Protein AF-A0A7S0L294-F1 (afdb_monomer_lite)

Structure (mmCIF, N/CA/C/O backbone):
data_AF-A0A7S0L294-F1
#
_entry.id   AF-A0A7S0L294-F1
#
loop_
_atom_site.group_PDB
_atom_site.id
_atom_site.type_symbol
_atom_site.label_atom_id
_atom_site.label_alt_id
_atom_site.label_comp_id
_atom_site.label_asym_id
_atom_site.label_entity_id
_atom_site.label_seq_id
_atom_site.pdbx_PDB_ins_code
_atom_site.Cartn_x
_atom_site.Cartn_y
_atom_site.Cartn_z
_atom_site.occupancy
_atom_site.B_iso_or_equiv
_atom_site.auth_seq_id
_atom_site.auth_comp_id
_atom_site.auth_asym_id
_atom_site.auth_atom_id
_atom_site.pdbx_PDB_model_num
ATOM 1 N N . LEU A 1 1 ? -17.843 10.979 27.008 1.00 34.88 1 LEU A N 1
ATOM 2 C CA . LEU A 1 1 ? -19.004 11.077 26.089 1.00 34.88 1 LEU A CA 1
ATOM 3 C C . LEU A 1 1 ? -18.790 10.089 24.947 1.00 34.88 1 LEU A C 1
ATOM 5 O O . LEU A 1 1 ? -17.917 10.308 24.121 1.00 34.88 1 LEU A O 1
ATOM 9 N N . ALA A 1 2 ? -19.488 8.952 24.966 1.00 29.66 2 ALA A N 1
ATOM 10 C CA . ALA A 1 2 ? -19.303 7.881 23.988 1.00 29.66 2 ALA A CA 1
ATOM 11 C C . ALA A 1 2 ? -19.926 8.269 22.637 1.00 29.66 2 ALA A C 1
ATOM 13 O O . ALA A 1 2 ? -21.148 8.323 22.499 1.00 29.66 2 ALA A O 1
ATOM 14 N N . VAL A 1 3 ? -19.085 8.549 21.641 1.00 30.16 3 VAL A N 1
ATOM 15 C CA . VAL A 1 3 ? -19.525 8.800 20.265 1.00 30.16 3 VAL A CA 1
ATOM 16 C C . VAL A 1 3 ? -19.852 7.453 19.615 1.00 30.16 3 VAL A C 1
ATOM 18 O O . VAL A 1 3 ? -18.982 6.605 19.420 1.00 30.16 3 VAL A O 1
ATOM 21 N N . LYS A 1 4 ? -21.135 7.232 19.307 1.00 28.83 4 LYS A N 1
ATOM 22 C CA . LYS A 1 4 ? -21.622 6.064 18.559 1.00 28.83 4 LYS A CA 1
ATOM 23 C C . LYS A 1 4 ? -20.959 6.032 17.177 1.00 28.83 4 LYS A C 1
ATOM 25 O O . LYS A 1 4 ? -21.282 6.853 16.324 1.00 28.83 4 LYS A O 1
ATOM 30 N N . ARG A 1 5 ? -20.085 5.049 16.939 1.00 33.09 5 ARG A N 1
ATOM 31 C CA . ARG A 1 5 ? -19.585 4.717 15.595 1.00 33.09 5 ARG A CA 1
ATOM 32 C C . ARG A 1 5 ? -20.779 4.330 14.696 1.00 33.09 5 ARG A C 1
ATOM 34 O O . ARG A 1 5 ? -21.556 3.453 15.093 1.00 33.09 5 ARG A O 1
ATOM 41 N N . PRO A 1 6 ? -20.973 4.940 13.513 1.00 38.50 6 PRO A N 1
ATOM 42 C CA . PRO A 1 6 ? -22.013 4.507 12.586 1.00 38.50 6 PRO A CA 1
ATOM 43 C C . PRO A 1 6 ? -21.660 3.120 12.030 1.00 38.50 6 PRO A C 1
ATOM 45 O O . PRO A 1 6 ? -20.554 2.889 11.553 1.00 38.50 6 PRO A O 1
ATOM 48 N N . ARG A 1 7 ? -22.598 2.166 12.100 1.00 38.91 7 ARG A N 1
ATOM 49 C CA . ARG A 1 7 ? -22.438 0.839 11.481 1.00 38.91 7 ARG A CA 1
ATOM 50 C C . ARG A 1 7 ? -22.548 0.991 9.957 1.00 38.91 7 ARG A C 1
ATOM 52 O O . ARG A 1 7 ? -23.624 1.387 9.503 1.00 38.91 7 ARG A O 1
ATOM 59 N N . PRO A 1 8 ? -21.534 0.647 9.141 1.00 46.81 8 PRO A N 1
ATOM 60 C CA . PRO A 1 8 ? -21.718 0.655 7.700 1.00 46.81 8 PRO A CA 1
ATOM 61 C C . PRO A 1 8 ? -22.591 -0.540 7.300 1.00 46.81 8 PRO A C 1
ATOM 63 O O . PRO A 1 8 ? -22.423 -1.672 7.763 1.00 46.81 8 PRO A O 1
ATOM 66 N N . ALA A 1 9 ? -23.579 -0.273 6.451 1.00 46.50 9 ALA A N 1
ATOM 67 C CA . ALA A 1 9 ? -24.540 -1.256 5.983 1.00 46.50 9 ALA A CA 1
ATOM 68 C C . ALA A 1 9 ? -23.841 -2.326 5.126 1.00 46.50 9 ALA A C 1
ATOM 70 O O . ALA A 1 9 ? -23.653 -2.147 3.924 1.00 46.50 9 ALA A O 1
ATOM 71 N N . ARG A 1 10 ? -23.530 -3.480 5.735 1.00 47.84 10 ARG A N 1
ATOM 72 C CA . ARG A 1 10 ? -22.925 -4.694 5.135 1.00 47.84 10 ARG A CA 1
ATOM 73 C C . ARG A 1 10 ? -23.503 -5.100 3.765 1.00 47.84 10 ARG A C 1
ATOM 75 O O . ARG A 1 10 ? -22.827 -5.756 2.981 1.00 47.84 10 ARG A O 1
ATOM 82 N N . ARG A 1 11 ? -24.749 -4.708 3.462 1.00 42.56 11 ARG A N 1
ATOM 83 C CA . ARG A 1 11 ? -25.441 -4.954 2.182 1.00 42.56 11 ARG A CA 1
ATOM 84 C C . ARG A 1 11 ? -25.086 -3.975 1.053 1.00 42.56 11 ARG A C 1
ATOM 86 O O . ARG A 1 11 ? -25.175 -4.385 -0.098 1.00 42.56 11 ARG A O 1
ATOM 93 N N . ARG A 1 12 ? -24.719 -2.719 1.342 1.00 47.12 12 ARG A N 1
ATOM 94 C CA . ARG A 1 12 ? -24.339 -1.728 0.312 1.00 47.12 12 ARG A CA 1
ATOM 95 C C . ARG A 1 12 ? -22.947 -2.017 -0.244 1.00 47.12 12 ARG A C 1
ATOM 97 O O . ARG A 1 12 ? -22.823 -2.132 -1.452 1.00 47.12 12 ARG A O 1
ATOM 104 N N . MET A 1 13 ? -21.974 -2.287 0.630 1.00 48.56 13 MET A N 1
ATOM 105 C CA . MET A 1 13 ? -20.598 -2.627 0.236 1.00 48.56 13 MET A CA 1
ATOM 106 C C . MET A 1 13 ? -20.543 -3.875 -0.659 1.00 48.56 13 MET A C 1
ATOM 108 O O . MET A 1 13 ? -19.989 -3.840 -1.749 1.00 48.56 13 MET A O 1
ATOM 112 N N . LYS A 1 14 ? -21.220 -4.965 -0.254 1.00 44.09 14 LYS A N 1
ATOM 113 C CA . LYS A 1 14 ? -21.282 -6.203 -1.054 1.00 44.09 14 LYS A CA 1
ATOM 114 C C . LYS A 1 14 ? -21.950 -6.005 -2.419 1.00 44.09 14 LYS A C 1
ATOM 116 O O . LYS A 1 14 ? -21.580 -6.677 -3.372 1.00 44.09 14 LYS A O 1
ATOM 121 N N . ARG A 1 15 ? -22.942 -5.111 -2.519 1.00 45.03 15 ARG A N 1
ATOM 122 C CA . ARG A 1 15 ? -23.629 -4.804 -3.785 1.00 45.03 15 ARG A CA 1
ATOM 123 C C . ARG A 1 15 ? -22.798 -3.899 -4.689 1.00 45.03 15 ARG A C 1
ATOM 125 O O . ARG A 1 15 ? -22.789 -4.144 -5.886 1.00 45.03 15 ARG A O 1
ATOM 132 N N . ALA A 1 16 ? -22.103 -2.911 -4.131 1.00 47.50 16 ALA A N 1
ATOM 133 C CA . ALA A 1 16 ? -21.215 -2.027 -4.879 1.00 47.50 16 ALA A CA 1
ATOM 134 C C . ALA A 1 16 ? -20.010 -2.783 -5.459 1.00 47.50 16 ALA A C 1
ATOM 136 O O . ALA A 1 16 ? -19.745 -2.673 -6.651 1.00 47.50 16 ALA A O 1
ATOM 137 N N . MET A 1 17 ? -19.377 -3.656 -4.663 1.00 46.62 17 MET A N 1
ATOM 138 C CA . MET A 1 17 ? -18.295 -4.530 -5.138 1.00 46.62 17 MET A CA 1
ATOM 139 C C . MET A 1 17 ? -18.740 -5.456 -6.269 1.00 46.62 17 MET A C 1
ATOM 141 O O . MET A 1 17 ? -18.054 -5.571 -7.279 1.00 46.62 17 MET A O 1
ATOM 145 N N . LEU A 1 18 ? -19.918 -6.073 -6.136 1.00 41.78 18 LEU A N 1
ATOM 146 C CA . LEU A 1 18 ? -20.471 -6.921 -7.191 1.00 41.78 18 LEU A CA 1
ATOM 147 C C . LEU A 1 18 ? -20.790 -6.107 -8.462 1.00 41.78 18 LEU A C 1
ATOM 149 O O . LEU A 1 18 ? -20.563 -6.590 -9.567 1.00 41.78 18 LEU A O 1
ATOM 153 N N . CYS A 1 19 ? -21.272 -4.866 -8.316 1.00 39.34 19 CYS A N 1
ATOM 154 C CA . CYS A 1 19 ? -21.553 -3.960 -9.436 1.00 39.34 19 CYS A CA 1
ATOM 155 C C . CYS A 1 19 ? -20.278 -3.507 -10.163 1.00 39.34 19 CYS A C 1
ATOM 157 O O . CYS A 1 19 ? -20.266 -3.496 -11.389 1.00 39.34 19 CYS A O 1
ATOM 159 N N . ALA A 1 20 ? -19.209 -3.167 -9.436 1.00 44.84 20 ALA A N 1
ATOM 160 C CA . ALA A 1 20 ? -17.931 -2.759 -10.024 1.00 44.84 20 ALA A CA 1
ATOM 161 C C . ALA A 1 20 ? -17.291 -3.899 -10.837 1.00 44.84 20 ALA A C 1
ATOM 163 O O . ALA A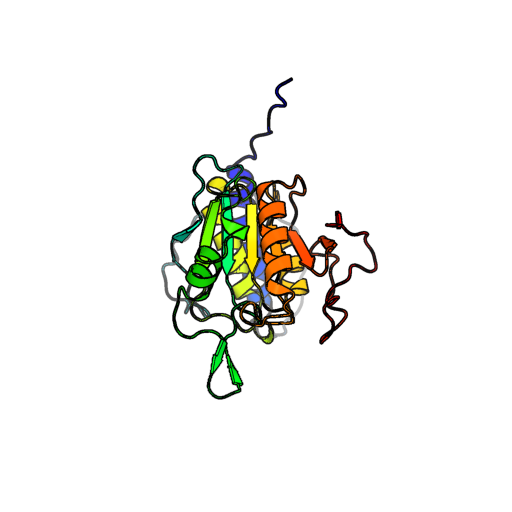 1 20 ? -16.842 -3.682 -11.963 1.00 44.84 20 ALA A O 1
ATOM 164 N N . VAL A 1 21 ? -17.342 -5.131 -10.314 1.00 47.50 21 VAL A N 1
ATOM 165 C CA . VAL A 1 21 ? -16.885 -6.337 -11.027 1.00 47.50 21 VAL A CA 1
ATOM 166 C C . VAL A 1 21 ? -17.708 -6.581 -12.301 1.00 47.50 21 VAL A C 1
ATOM 168 O O . VAL A 1 21 ? -17.138 -6.899 -13.346 1.00 47.50 21 VAL A O 1
ATOM 171 N N . LEU A 1 22 ? -19.032 -6.387 -12.246 1.00 40.12 22 LEU A N 1
ATOM 172 C CA . LEU A 1 22 ? -19.939 -6.556 -13.390 1.00 40.12 22 LEU A CA 1
ATOM 173 C C . LEU A 1 22 ? -19.779 -5.467 -14.464 1.00 40.12 22 LEU A C 1
ATOM 175 O O . LEU A 1 22 ? -19.832 -5.780 -15.652 1.00 40.12 22 LEU A O 1
ATOM 179 N N . LEU A 1 23 ? -19.572 -4.205 -14.077 1.00 42.47 23 LEU A N 1
ATOM 180 C CA . LEU A 1 23 ? -19.401 -3.090 -15.017 1.00 42.47 23 LEU A CA 1
ATOM 181 C C . LEU A 1 23 ? -18.080 -3.199 -15.794 1.00 42.47 23 LEU A C 1
ATOM 183 O O . LEU A 1 23 ? -18.085 -3.041 -17.012 1.00 42.47 23 LEU A O 1
ATOM 187 N N . MET A 1 24 ? -16.987 -3.583 -15.127 1.00 46.44 24 MET A N 1
ATOM 188 C CA . MET A 1 24 ? -15.677 -3.778 -15.769 1.00 46.44 24 MET A CA 1
ATOM 189 C C . MET A 1 24 ? -15.657 -5.009 -16.690 1.00 46.44 24 MET A C 1
ATOM 191 O O . MET A 1 24 ? -15.074 -4.961 -17.773 1.00 46.44 24 MET A O 1
ATOM 195 N N . HIS A 1 25 ? -16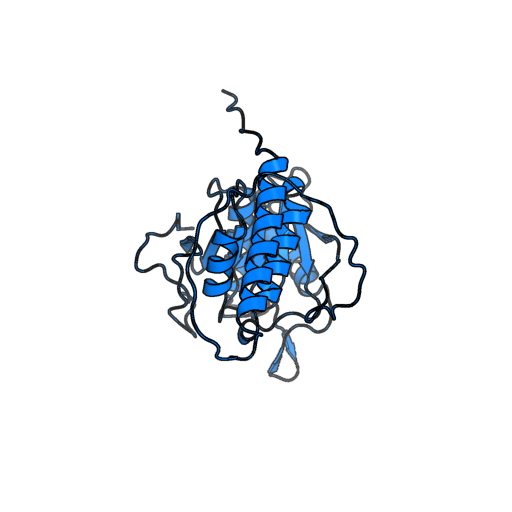.376 -6.083 -16.335 1.00 41.22 25 HIS A N 1
ATOM 196 C CA . HIS A 1 25 ? -16.604 -7.208 -17.253 1.00 41.22 25 HIS A CA 1
ATOM 197 C C . HIS A 1 25 ? -17.397 -6.789 -18.499 1.00 41.22 25 HIS A C 1
ATOM 199 O O . HIS A 1 25 ? -17.135 -7.282 -19.593 1.00 41.22 25 HIS A O 1
ATOM 205 N N . CYS A 1 26 ? -18.350 -5.864 -18.355 1.00 34.88 26 CYS A N 1
ATOM 206 C CA . CYS A 1 26 ? -19.134 -5.344 -19.475 1.00 34.88 26 CYS A CA 1
ATOM 207 C C . CYS A 1 26 ? -18.291 -4.492 -20.440 1.00 34.88 26 CYS A C 1
ATOM 209 O O . CYS A 1 26 ? -18.543 -4.500 -21.643 1.00 34.88 26 CYS A O 1
ATOM 211 N N . GLU A 1 27 ? -17.285 -3.777 -19.935 1.00 38.88 27 GLU A N 1
ATOM 212 C CA . GLU A 1 27 ? -16.420 -2.904 -20.736 1.00 38.88 27 GLU A CA 1
ATOM 213 C C . GLU A 1 27 ? -15.286 -3.684 -21.429 1.00 38.88 27 GLU A C 1
ATOM 215 O O . GLU A 1 27 ? -15.024 -3.457 -22.608 1.00 38.88 27 GLU A O 1
ATOM 220 N N . ALA A 1 28 ? -14.731 -4.715 -20.777 1.00 40.50 28 ALA A N 1
ATOM 221 C CA . ALA A 1 28 ? -13.797 -5.668 -21.396 1.00 40.50 28 ALA A CA 1
ATOM 222 C C . ALA A 1 28 ? -14.442 -6.527 -22.511 1.00 40.50 28 ALA A C 1
ATOM 224 O O . ALA A 1 28 ? -13.776 -6.962 -23.453 1.00 40.50 28 ALA A O 1
ATOM 225 N N . LEU A 1 29 ? -15.759 -6.750 -22.446 1.00 40.75 29 LEU A N 1
ATOM 226 C CA . LEU A 1 29 ? -16.522 -7.399 -23.521 1.00 40.75 29 LEU A CA 1
ATOM 227 C C . LEU A 1 29 ? -16.842 -6.450 -24.691 1.00 40.75 29 LEU A C 1
ATOM 229 O O . LEU A 1 29 ? -17.134 -6.917 -25.789 1.00 40.75 29 LEU A O 1
ATOM 233 N N . ARG A 1 30 ? -16.771 -5.122 -24.500 1.00 37.50 30 ARG A N 1
ATOM 234 C CA . ARG A 1 30 ? -16.958 -4.145 -25.592 1.00 37.50 30 ARG A CA 1
ATOM 235 C C . ARG A 1 30 ? -15.713 -3.971 -26.457 1.00 37.50 30 ARG A C 1
ATOM 237 O O . ARG A 1 30 ? -15.852 -3.624 -27.624 1.00 37.50 30 ARG A O 1
ATOM 244 N N . THR A 1 31 ? -14.524 -4.225 -25.918 1.00 37.72 31 THR A N 1
ATOM 245 C CA . THR A 1 31 ? -13.250 -4.111 -26.647 1.00 37.72 31 THR A CA 1
ATOM 246 C C . THR A 1 31 ? -12.866 -5.376 -27.425 1.00 37.72 31 THR A C 1
ATOM 248 O O . THR A 1 31 ? -11.879 -5.359 -28.152 1.00 37.72 31 THR A O 1
ATOM 251 N N . SER A 1 32 ? -13.648 -6.458 -27.317 1.00 34.09 32 SER A N 1
ATOM 252 C CA . SER A 1 32 ? -13.370 -7.769 -27.931 1.00 34.09 32 SER A CA 1
ATOM 253 C C . SER A 1 32 ? -14.342 -8.178 -29.051 1.00 34.09 32 SER A C 1
ATOM 255 O O . SER A 1 32 ? -14.288 -9.311 -29.527 1.00 34.09 32 SER A O 1
ATOM 257 N N . LEU A 1 33 ? -15.202 -7.272 -29.531 1.00 31.06 33 LEU A N 1
ATOM 258 C CA . LEU A 1 33 ? -16.080 -7.538 -30.678 1.00 31.06 33 LEU A CA 1
ATOM 259 C C . LEU A 1 33 ? -15.483 -6.956 -31.973 1.00 31.06 33 LEU A C 1
ATOM 261 O O . LEU A 1 33 ? -15.214 -5.755 -32.024 1.00 31.06 33 LEU A O 1
ATOM 265 N N . PRO A 1 34 ? -15.294 -7.757 -33.040 1.00 29.83 34 PRO A N 1
ATOM 266 C CA . PRO A 1 34 ? -14.846 -7.238 -34.325 1.00 29.83 34 PRO A CA 1
ATOM 267 C C . PRO A 1 34 ? -15.913 -6.324 -34.941 1.00 29.83 34 PRO A C 1
ATOM 269 O O . PRO A 1 34 ? -17.111 -6.615 -34.911 1.00 29.83 34 PRO A O 1
ATOM 272 N N . HIS A 1 35 ? -15.461 -5.210 -35.520 1.00 32.47 35 HIS A N 1
ATOM 273 C CA . HIS A 1 35 ? -16.294 -4.277 -36.270 1.00 32.47 35 HIS A CA 1
ATOM 274 C C . HIS A 1 35 ? -16.982 -4.982 -37.449 1.00 32.47 35 HIS A C 1
ATOM 276 O O . HIS A 1 35 ? -16.367 -5.214 -38.487 1.00 32.47 35 HIS A O 1
ATOM 282 N N . HIS A 1 36 ? -18.281 -5.249 -37.322 1.00 29.47 36 HIS A N 1
ATOM 283 C CA . HIS A 1 36 ? -19.154 -5.497 -38.465 1.00 29.47 36 HIS A CA 1
ATOM 284 C C . HIS A 1 36 ? -20.043 -4.276 -38.721 1.00 29.47 36 HIS A C 1
ATOM 286 O O . HIS A 1 36 ? -20.838 -3.861 -37.879 1.00 29.47 36 HIS A O 1
ATOM 292 N N . HIS A 1 37 ? -19.891 -3.704 -39.915 1.00 30.52 37 HIS A N 1
ATOM 293 C CA . HIS A 1 37 ? -20.827 -2.766 -40.524 1.00 30.52 37 HIS A CA 1
ATOM 294 C C . HIS A 1 37 ? -22.213 -3.406 -40.690 1.00 30.52 37 HIS A C 1
ATOM 296 O O . HIS A 1 37 ? -22.312 -4.453 -41.323 1.00 30.52 37 HIS A O 1
ATOM 302 N N . CYS A 1 38 ? -23.284 -2.726 -40.265 1.00 26.94 38 CYS A N 1
ATOM 303 C CA . CYS A 1 38 ? -24.543 -2.683 -41.019 1.00 26.94 38 CYS A CA 1
ATOM 304 C C . CYS A 1 38 ? -25.459 -1.552 -40.522 1.00 26.94 38 CYS A C 1
ATOM 306 O O . CYS A 1 38 ? -25.329 -1.087 -39.393 1.00 26.94 38 CYS A O 1
ATOM 308 N N . GLY A 1 39 ? -26.333 -1.079 -41.409 1.00 25.83 39 GLY A N 1
ATOM 309 C CA . GLY A 1 39 ? -27.040 0.196 -41.334 1.00 25.83 39 GLY A CA 1
ATOM 310 C C . GLY A 1 39 ? -28.302 0.237 -40.464 1.00 25.83 39 GLY A C 1
ATOM 311 O O . GLY A 1 39 ? -28.887 -0.778 -40.112 1.00 25.83 39 GLY A O 1
ATOM 312 N N . SER A 1 40 ? -28.702 1.481 -40.177 1.00 30.86 40 SER A N 1
ATOM 313 C CA . SER A 1 40 ? -30.055 2.011 -39.919 1.00 30.86 40 SER A CA 1
ATOM 314 C C . SER A 1 40 ? -31.119 1.111 -39.264 1.00 30.86 40 SER A C 1
ATOM 316 O O . SER A 1 40 ? -31.636 0.200 -39.900 1.00 30.86 40 SER A O 1
ATOM 318 N N . THR A 1 41 ? -31.644 1.517 -38.100 1.00 29.25 41 THR A N 1
ATOM 319 C CA . THR A 1 41 ? -33.025 2.044 -37.950 1.00 29.25 41 THR A CA 1
ATOM 320 C C . THR A 1 41 ? -33.353 2.428 -36.499 1.00 29.25 41 THR A C 1
ATOM 322 O O . THR A 1 41 ? -32.824 1.894 -35.532 1.00 29.25 41 THR A O 1
ATOM 325 N N . SER A 1 42 ? -34.224 3.431 -36.394 1.00 28.50 42 SER A N 1
ATOM 326 C CA . SER A 1 42 ? -34.836 4.027 -35.203 1.00 28.50 42 SER A CA 1
ATOM 327 C C . SER A 1 42 ? -35.671 3.037 -34.377 1.00 28.50 42 SER A C 1
ATOM 329 O O . SER A 1 42 ? -36.409 2.252 -34.963 1.00 28.50 42 SER A O 1
ATOM 331 N N . ALA A 1 43 ? -35.651 3.157 -33.039 1.00 30.06 43 ALA A N 1
ATOM 332 C CA . ALA A 1 43 ? -36.825 3.539 -32.231 1.00 30.06 43 ALA A CA 1
ATOM 333 C C . ALA A 1 43 ? -36.794 3.022 -30.776 1.00 30.06 43 ALA A C 1
ATOM 335 O O . ALA A 1 43 ? -36.690 1.831 -30.515 1.00 30.06 43 ALA A O 1
ATOM 336 N N . ARG A 1 44 ? -37.104 3.967 -29.875 1.00 27.06 44 ARG A N 1
ATOM 337 C CA . ARG A 1 44 ? -37.916 3.841 -28.647 1.00 27.06 44 ARG A CA 1
ATOM 338 C C . ARG A 1 44 ? -37.352 3.052 -27.463 1.00 27.06 44 ARG A C 1
ATOM 340 O O . ARG A 1 44 ? -37.134 1.849 -27.488 1.00 27.06 44 ARG A O 1
ATOM 347 N N . GLY A 1 45 ? -37.245 3.790 -26.358 1.00 34.94 45 GLY A N 1
ATOM 348 C CA . GLY A 1 45 ? -36.943 3.260 -25.043 1.00 34.94 45 GLY A CA 1
ATOM 349 C C . GLY A 1 45 ? -37.970 2.244 -24.554 1.00 34.94 45 GLY A C 1
ATOM 350 O O . GLY A 1 45 ? -39.177 2.402 -24.735 1.00 34.94 45 GLY A O 1
ATOM 351 N N . LEU A 1 46 ? -37.461 1.246 -23.843 1.00 27.19 46 LEU A N 1
ATOM 352 C CA . LEU A 1 46 ? -38.230 0.460 -22.900 1.00 27.19 46 LEU A CA 1
ATOM 353 C C . LEU A 1 46 ? -37.551 0.521 -21.533 1.00 27.19 46 LEU A C 1
ATOM 355 O O . LEU A 1 46 ? -36.376 0.196 -21.369 1.00 27.19 46 LEU A O 1
ATOM 359 N N . ARG A 1 47 ? -38.349 0.934 -20.545 1.00 28.77 47 ARG A N 1
ATOM 360 C CA . ARG A 1 47 ? -38.141 0.657 -19.124 1.00 28.77 47 ARG A CA 1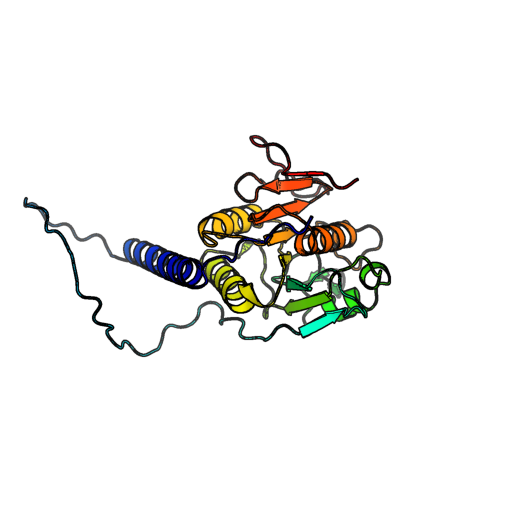
ATOM 361 C C . ARG A 1 47 ? -37.861 -0.834 -18.948 1.00 28.77 47 ARG A C 1
ATOM 363 O O . ARG A 1 47 ? -38.730 -1.646 -19.248 1.00 28.77 47 ARG A O 1
ATOM 370 N N . CYS A 1 48 ? -36.715 -1.175 -18.372 1.00 25.77 48 CYS A N 1
ATOM 371 C CA . CYS A 1 48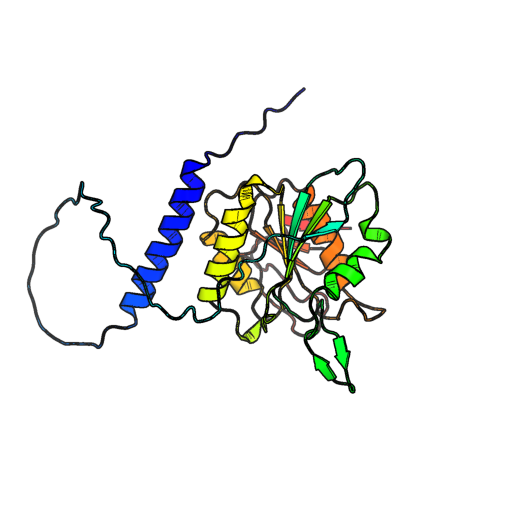 ? -36.431 -2.535 -17.930 1.00 25.77 48 CYS A CA 1
ATOM 372 C C . CYS A 1 48 ? -36.510 -2.586 -16.397 1.00 25.77 48 CYS A C 1
ATOM 374 O O . CYS A 1 48 ? -35.530 -2.377 -15.684 1.00 25.77 48 CYS A O 1
ATOM 376 N N . GLN A 1 49 ? -37.724 -2.791 -15.879 1.00 28.33 49 GLN A N 1
ATOM 377 C CA . GLN A 1 49 ? -37.945 -3.285 -14.522 1.00 28.33 49 GLN A CA 1
ATOM 378 C C . GLN A 1 49 ? -38.142 -4.802 -14.604 1.00 28.33 49 GLN A C 1
ATOM 380 O O . GLN A 1 49 ? -39.035 -5.258 -15.305 1.00 28.33 49 GLN A O 1
ATOM 385 N N . ARG A 1 50 ? -37.360 -5.535 -13.798 1.00 26.44 50 ARG A N 1
ATOM 386 C CA . ARG A 1 50 ? -37.498 -6.961 -13.439 1.00 26.44 50 ARG A CA 1
ATOM 387 C C . ARG A 1 50 ? -37.229 -7.990 -14.548 1.00 26.44 50 ARG A C 1
ATOM 389 O O . ARG A 1 50 ? -38.110 -8.326 -15.320 1.00 26.44 50 ARG A O 1
ATOM 396 N N . MET A 1 51 ? -36.067 -8.635 -14.458 1.00 25.12 51 MET A N 1
ATOM 397 C CA . MET A 1 51 ? -35.966 -10.068 -14.134 1.00 25.12 51 MET A CA 1
ATOM 398 C C . MET A 1 51 ? -34.486 -10.413 -13.926 1.00 25.12 51 MET A C 1
ATOM 400 O O . MET A 1 51 ? -33.734 -10.587 -14.876 1.00 25.12 51 MET A O 1
ATOM 404 N N . ILE A 1 52 ? -34.059 -10.490 -12.663 1.00 29.27 52 ILE A N 1
ATOM 405 C CA . ILE A 1 52 ? -32.825 -11.195 -12.306 1.00 29.27 52 ILE A CA 1
ATOM 406 C C . ILE A 1 52 ? -33.221 -12.669 -12.249 1.00 29.27 52 ILE A C 1
ATOM 408 O O . ILE A 1 52 ? -33.612 -13.169 -11.197 1.00 29.27 52 ILE A O 1
ATOM 412 N N . HIS A 1 53 ? -33.196 -13.335 -13.400 1.00 24.84 53 HIS A N 1
ATOM 413 C CA . HIS A 1 53 ? -33.045 -14.781 -13.430 1.00 24.84 53 HIS A CA 1
ATOM 414 C C . HIS A 1 53 ? -31.544 -15.052 -13.422 1.00 24.84 53 HIS A C 1
ATOM 416 O O . HIS A 1 53 ? -30.834 -14.707 -14.364 1.00 24.84 53 HIS A O 1
ATOM 422 N N . ALA A 1 54 ? -31.060 -15.603 -12.310 1.00 33.09 54 ALA A N 1
ATOM 423 C CA . ALA A 1 54 ? -29.722 -16.158 -12.230 1.00 33.09 54 ALA A CA 1
ATOM 424 C C . ALA A 1 54 ? -29.638 -17.316 -13.235 1.00 33.09 54 ALA A C 1
ATOM 426 O O . ALA A 1 54 ? -30.284 -18.345 -13.047 1.00 33.09 54 ALA A O 1
ATOM 427 N N . SER A 1 55 ? -28.896 -17.112 -14.322 1.00 25.11 55 SER A N 1
ATOM 428 C CA . SER A 1 55 ? -28.474 -18.200 -15.199 1.00 25.11 55 SER A CA 1
ATOM 429 C C . SER A 1 55 ? -27.284 -18.903 -14.540 1.00 25.11 55 SER A C 1
ATOM 431 O O . SER A 1 55 ? -26.332 -18.212 -14.158 1.00 25.11 55 SER A O 1
ATOM 433 N N . PRO A 1 56 ? -27.311 -20.235 -14.368 1.00 29.53 56 PRO A N 1
ATOM 434 C CA . PRO A 1 56 ? -26.166 -20.984 -13.890 1.00 29.53 56 PRO A CA 1
ATOM 435 C C . PRO A 1 56 ? -25.246 -21.223 -15.088 1.00 29.53 56 PRO A C 1
ATOM 437 O O . PRO A 1 56 ? -25.437 -22.169 -15.844 1.00 29.53 56 PRO A O 1
ATOM 440 N N . TYR A 1 57 ? -24.271 -20.339 -15.290 1.00 24.70 57 TYR A N 1
ATOM 441 C CA . TYR A 1 57 ? -23.148 -20.642 -16.172 1.00 24.70 57 TYR A CA 1
ATOM 442 C C . TYR A 1 57 ? -21.982 -21.092 -15.295 1.00 24.70 57 TYR A C 1
ATOM 444 O O . TYR A 1 57 ? -21.319 -20.282 -14.647 1.00 24.70 57 TYR A O 1
ATOM 452 N N . SER A 1 58 ? -21.826 -22.409 -15.203 1.00 28.64 58 SER A N 1
ATOM 453 C CA . SER A 1 58 ? -20.695 -23.084 -14.584 1.00 28.64 58 SER A CA 1
ATOM 454 C C . SER A 1 58 ? -19.499 -23.096 -15.538 1.00 28.64 58 SER A C 1
ATOM 456 O O . SER A 1 58 ? -19.607 -23.621 -16.640 1.00 28.64 58 SER A O 1
ATOM 458 N N . GLU A 1 59 ? -18.400 -22.552 -15.015 1.00 39.44 59 GLU A N 1
ATOM 459 C CA . GLU A 1 59 ? -17.007 -23.007 -15.141 1.00 39.44 59 GLU A CA 1
ATOM 460 C C . GLU A 1 59 ? -16.216 -22.811 -16.446 1.00 39.44 59 GLU A C 1
ATOM 462 O O . GLU A 1 59 ? -16.735 -22.777 -17.554 1.00 39.44 59 GLU A O 1
ATOM 467 N N . GLU A 1 60 ? -14.906 -22.665 -16.204 1.00 27.31 60 GLU A N 1
ATOM 468 C CA . GLU A 1 60 ? -13.770 -22.559 -17.126 1.00 27.31 60 GLU A CA 1
ATOM 469 C C . GLU A 1 60 ? -13.551 -21.186 -17.784 1.00 27.31 60 GLU A C 1
ATOM 471 O O . GLU A 1 60 ? -13.698 -20.978 -18.986 1.00 27.31 60 GLU A O 1
ATOM 476 N N . ARG A 1 61 ? -13.100 -20.222 -16.973 1.00 35.25 61 ARG A N 1
ATOM 477 C CA . ARG A 1 61 ? -12.179 -19.187 -17.460 1.00 35.25 61 ARG A CA 1
ATOM 478 C C . ARG A 1 61 ? -10.853 -19.363 -16.742 1.00 35.25 61 ARG A C 1
ATOM 480 O O . ARG A 1 61 ? -10.830 -19.405 -15.517 1.00 35.25 61 ARG A O 1
ATOM 487 N N . GLU A 1 62 ? -9.783 -19.488 -17.515 1.00 30.16 62 GLU A N 1
ATOM 488 C CA . GLU A 1 62 ? -8.414 -19.455 -17.013 1.00 30.16 62 GLU A CA 1
ATOM 489 C C . GLU A 1 62 ? -8.202 -18.140 -16.250 1.00 30.16 62 GLU A C 1
ATOM 491 O O . GLU A 1 62 ? -8.253 -17.048 -16.823 1.00 30.16 62 GLU A O 1
ATOM 496 N N . ASP A 1 63 ? -8.031 -18.248 -14.932 1.00 32.75 63 ASP A N 1
ATOM 497 C CA . ASP A 1 63 ? -7.645 -17.148 -14.057 1.00 32.75 63 ASP A CA 1
ATOM 498 C C . ASP A 1 63 ? -6.246 -16.681 -14.478 1.00 32.75 63 ASP A C 1
ATOM 500 O O . ASP A 1 63 ? -5.243 -17.302 -14.132 1.00 32.75 63 ASP A O 1
ATOM 504 N N . VAL A 1 64 ? -6.168 -15.597 -15.254 1.00 40.12 64 VAL A N 1
ATOM 505 C CA . VAL A 1 64 ? -4.895 -15.144 -15.843 1.00 40.12 64 VAL A CA 1
ATOM 506 C C . VAL A 1 64 ? -3.854 -14.761 -14.783 1.00 40.12 64 VAL A C 1
ATOM 508 O O . VAL A 1 64 ? -2.673 -14.795 -15.089 1.00 40.12 64 VAL A O 1
ATOM 511 N N . HIS A 1 65 ? -4.237 -14.508 -13.532 1.00 44.94 65 HIS A N 1
ATOM 512 C CA . HIS A 1 65 ? -3.367 -14.580 -12.353 1.00 44.94 65 HIS A CA 1
ATOM 513 C C . HIS A 1 65 ? -4.213 -15.208 -11.241 1.00 44.94 65 HIS A C 1
ATOM 515 O O . HIS A 1 65 ? -5.206 -14.611 -10.819 1.00 44.94 65 HIS A O 1
ATOM 521 N N . GLY A 1 66 ? -3.885 -16.442 -10.841 1.00 41.53 66 GLY A N 1
ATOM 522 C CA . GLY A 1 66 ? -4.677 -17.239 -9.902 1.00 41.53 66 GLY A CA 1
ATOM 523 C C . GLY A 1 66 ? -5.136 -16.425 -8.695 1.00 41.53 66 GLY A C 1
ATOM 524 O O . GLY A 1 66 ? -4.356 -15.689 -8.095 1.00 41.53 66 GLY A O 1
ATOM 525 N N . SER A 1 67 ? -6.416 -16.533 -8.329 1.00 46.09 67 SER A N 1
ATOM 526 C CA . SER A 1 67 ? -6.938 -15.852 -7.146 1.00 46.09 67 SER A CA 1
ATOM 527 C C . SER A 1 67 ? -6.075 -16.222 -5.932 1.00 46.09 67 SER A C 1
ATOM 529 O O . SER A 1 67 ? -6.107 -17.383 -5.518 1.00 46.09 67 SER A O 1
ATOM 531 N N . HIS A 1 68 ? -5.309 -15.278 -5.374 1.00 57.72 68 HIS A N 1
ATOM 532 C CA . HIS A 1 68 ? -4.511 -15.512 -4.168 1.00 57.72 68 HIS A CA 1
ATOM 533 C C . HIS A 1 68 ? -5.479 -15.827 -3.013 1.00 57.72 68 HIS A C 1
ATOM 535 O O . HIS A 1 68 ? -6.116 -14.954 -2.421 1.00 57.72 68 HIS A O 1
ATOM 541 N N . LYS A 1 69 ? -5.709 -17.125 -2.799 1.00 52.00 69 LYS A N 1
ATOM 542 C CA . LYS A 1 69 ? -6.709 -17.716 -1.896 1.00 52.00 69 LYS A CA 1
ATOM 543 C C . LYS A 1 69 ? -6.075 -18.077 -0.558 1.00 52.00 69 LYS A C 1
ATOM 545 O O . LYS A 1 69 ? -6.342 -19.144 -0.019 1.00 52.00 69 LYS A O 1
ATOM 550 N N . GLU A 1 70 ? -5.224 -17.211 -0.038 1.00 67.25 70 GLU A N 1
ATOM 551 C CA . GLU A 1 70 ? -4.565 -17.496 1.227 1.00 67.25 70 GLU A CA 1
ATOM 552 C C . GLU A 1 70 ? -5.138 -16.672 2.356 1.00 67.25 70 GLU A C 1
ATOM 554 O O . GLU A 1 70 ? -5.386 -15.471 2.226 1.00 67.25 70 GLU A O 1
ATOM 559 N N . ASP A 1 71 ? -5.382 -17.372 3.457 1.00 85.00 71 ASP A N 1
ATOM 560 C CA . ASP A 1 71 ? -5.875 -16.769 4.673 1.00 85.00 71 ASP A CA 1
ATOM 561 C C . ASP A 1 71 ? -4.765 -15.915 5.306 1.00 85.00 71 ASP A C 1
ATOM 563 O O . ASP A 1 71 ? -3.598 -16.325 5.334 1.00 85.00 71 ASP A O 1
ATOM 567 N N . PRO A 1 72 ? -5.100 -14.725 5.832 1.00 93.75 72 PRO A N 1
ATOM 568 C CA . PRO A 1 72 ? -4.126 -13.873 6.492 1.00 93.75 72 PRO A CA 1
ATOM 569 C C . PRO A 1 72 ? -3.400 -14.583 7.638 1.00 93.75 72 PRO A C 1
ATOM 571 O O . PRO A 1 72 ? -4.028 -15.107 8.560 1.00 93.75 72 PRO A O 1
ATOM 574 N N . THR A 1 73 ? -2.071 -14.524 7.632 1.00 94.19 73 THR A N 1
ATOM 575 C CA . THR A 1 73 ? -1.227 -15.091 8.691 1.00 94.19 73 THR A CA 1
ATOM 576 C C . THR A 1 73 ? -0.845 -14.003 9.700 1.00 94.19 73 THR A C 1
ATOM 578 O O . THR A 1 73 ? -0.415 -12.927 9.277 1.00 94.19 73 THR A O 1
ATOM 581 N N . PRO A 1 74 ? -0.976 -14.229 11.020 1.00 95.31 74 PRO A N 1
ATOM 582 C CA . PRO A 1 74 ? -0.507 -13.273 12.021 1.00 95.31 74 PRO A CA 1
ATOM 583 C C . PRO A 1 74 ? 1.024 -13.145 11.974 1.00 95.31 74 PRO A C 1
ATOM 585 O O . PRO A 1 74 ? 1.735 -14.148 11.952 1.00 95.31 74 PRO A O 1
ATOM 588 N N . ILE A 1 75 ? 1.528 -11.909 11.961 1.00 94.25 75 ILE A N 1
ATOM 589 C CA . ILE A 1 75 ? 2.965 -11.591 12.050 1.00 94.25 75 ILE A CA 1
ATOM 590 C C . ILE A 1 75 ? 3.297 -11.050 13.436 1.00 94.25 75 ILE A C 1
ATOM 592 O O . ILE A 1 75 ? 4.273 -11.467 14.053 1.00 94.25 75 ILE A O 1
ATOM 596 N N . VAL A 1 76 ? 2.486 -10.102 13.899 1.00 92.56 76 VAL A N 1
ATOM 597 C CA . VAL A 1 76 ? 2.655 -9.425 15.181 1.00 92.56 76 VAL A CA 1
ATOM 598 C C . VAL A 1 76 ? 1.319 -9.446 15.902 1.00 92.56 76 VAL A C 1
ATOM 600 O O . VAL A 1 76 ? 0.286 -9.115 15.314 1.00 92.56 76 VAL A O 1
ATOM 603 N N . THR A 1 77 ? 1.350 -9.841 17.170 1.00 91.69 77 THR A N 1
ATOM 604 C CA . THR A 1 77 ? 0.182 -9.871 18.048 1.00 91.69 77 THR A CA 1
ATOM 605 C C . THR A 1 77 ? 0.533 -9.181 19.352 1.00 91.69 77 THR A C 1
ATOM 607 O O . THR A 1 77 ? 1.462 -9.597 20.042 1.00 91.69 77 THR A O 1
ATOM 610 N N . GLN A 1 78 ? -0.219 -8.139 19.680 1.00 86.56 78 GLN A N 1
ATOM 611 C CA . GLN A 1 78 ? -0.057 -7.379 20.908 1.00 86.56 78 GLN A CA 1
ATOM 612 C C . GLN A 1 78 ? -0.854 -8.015 22.044 1.00 86.56 78 GLN A C 1
ATOM 614 O O . GLN A 1 78 ? -1.884 -8.658 21.832 1.00 86.56 78 GLN A O 1
ATOM 619 N N . ALA A 1 79 ? -0.428 -7.774 23.284 1.00 83.19 79 ALA A N 1
ATOM 620 C CA . ALA A 1 79 ? -1.218 -8.165 24.451 1.00 83.19 79 ALA A CA 1
ATOM 621 C C . ALA A 1 79 ? -2.535 -7.368 24.540 1.00 83.19 79 ALA A C 1
ATOM 623 O O . ALA A 1 79 ? -3.568 -7.921 24.914 1.00 83.19 79 ALA A O 1
ATOM 624 N N . ASN A 1 80 ? -2.496 -6.079 24.180 1.00 82.12 80 ASN A N 1
ATOM 625 C CA . ASN A 1 80 ? -3.640 -5.164 24.179 1.00 82.12 80 ASN A CA 1
ATOM 626 C C . ASN A 1 80 ? -3.642 -4.316 22.892 1.00 82.12 80 ASN A C 1
ATOM 628 O O . ASN A 1 80 ? -3.230 -3.157 22.927 1.00 82.12 80 ASN A O 1
ATOM 632 N N . PRO A 1 81 ? -4.076 -4.869 21.748 1.00 78.94 81 PRO A N 1
ATOM 633 C CA . PRO A 1 81 ? -3.941 -4.192 20.464 1.00 78.94 81 PRO A CA 1
ATOM 634 C C . PRO A 1 81 ? -4.811 -2.938 20.366 1.00 78.94 81 PRO A C 1
ATOM 636 O O . PRO A 1 81 ? -6.014 -2.965 20.642 1.00 78.94 81 PRO A O 1
ATOM 639 N N . VAL A 1 82 ? -4.215 -1.845 19.881 1.00 85.62 82 VAL A N 1
ATOM 640 C CA . VAL A 1 82 ? -4.926 -0.587 19.584 1.00 85.62 82 VAL A CA 1
ATOM 641 C C . VAL A 1 82 ? -5.796 -0.666 18.318 1.00 85.62 82 VAL A C 1
ATOM 643 O O . VAL A 1 82 ? -6.661 0.184 18.108 1.00 85.62 82 VAL A O 1
ATOM 646 N N . GLY A 1 83 ? -5.605 -1.703 17.496 1.00 92.88 83 GLY A N 1
ATOM 647 C CA . GLY A 1 83 ? -6.372 -2.016 16.288 1.00 92.88 83 GLY A CA 1
ATOM 648 C C . GLY A 1 83 ? -5.813 -3.255 15.583 1.00 92.88 83 GLY A C 1
ATOM 649 O O . GLY A 1 83 ? -4.801 -3.804 16.019 1.00 92.88 83 GLY A O 1
ATOM 650 N N . ARG A 1 84 ? -6.447 -3.697 14.492 1.00 96.38 84 ARG A N 1
ATOM 651 C CA . ARG A 1 84 ? -5.938 -4.795 13.646 1.00 96.38 84 ARG A CA 1
ATOM 652 C C . ARG A 1 84 ? -5.798 -4.366 12.194 1.00 96.38 84 ARG A C 1
ATOM 654 O O . ARG A 1 84 ? -6.766 -3.902 11.595 1.00 96.38 84 ARG A O 1
ATOM 661 N N . VAL A 1 85 ? -4.623 -4.566 11.608 1.00 98.06 85 VAL A N 1
ATOM 662 C CA . VAL A 1 85 ? -4.312 -4.172 10.229 1.00 98.06 85 VAL A CA 1
ATOM 663 C C . VAL A 1 85 ? -4.001 -5.399 9.382 1.00 98.06 85 VAL A C 1
ATOM 665 O O . VAL A 1 85 ? -3.236 -6.276 9.787 1.00 98.06 85 VAL A O 1
ATOM 668 N N . LEU A 1 86 ? -4.587 -5.441 8.182 1.00 98.31 86 LEU A N 1
ATOM 669 C CA . LEU A 1 86 ? -4.212 -6.413 7.159 1.00 98.31 86 LEU A CA 1
ATOM 670 C C . LEU A 1 86 ? -3.179 -5.810 6.207 1.00 98.31 86 LEU A C 1
ATOM 672 O O . LEU A 1 86 ? -3.471 -4.858 5.479 1.00 98.31 86 LEU A O 1
ATOM 676 N N . LEU A 1 87 ? -1.994 -6.408 6.185 1.00 98.38 87 LEU A N 1
ATOM 677 C CA . LEU A 1 87 ? -0.907 -6.106 5.269 1.00 98.38 87 LEU A CA 1
ATOM 678 C C . LEU A 1 87 ? -1.010 -6.995 4.021 1.00 98.38 87 LEU A C 1
ATOM 680 O O . LEU A 1 87 ? -0.836 -8.207 4.084 1.00 98.38 87 LEU A O 1
ATOM 684 N N . CYS A 1 88 ? -1.293 -6.403 2.870 1.00 97.94 88 CYS A N 1
ATOM 685 C CA . CYS A 1 88 ? -1.343 -7.083 1.581 1.00 97.94 88 CYS A CA 1
ATOM 686 C C . CYS A 1 88 ? -0.004 -6.858 0.874 1.00 97.94 88 CYS A C 1
ATOM 688 O O . CYS A 1 88 ? 0.232 -5.777 0.333 1.00 97.94 88 CYS A O 1
ATOM 690 N N . TYR A 1 89 ? 0.887 -7.846 0.908 1.00 97.25 89 TYR A N 1
ATOM 691 C CA . TYR A 1 89 ? 2.187 -7.756 0.254 1.00 97.25 89 TYR A CA 1
ATOM 692 C C . TYR A 1 89 ? 2.089 -8.262 -1.184 1.00 97.25 89 TYR A C 1
ATOM 694 O O . TYR A 1 89 ? 2.096 -9.468 -1.421 1.00 97.25 89 TYR A O 1
ATOM 702 N N . THR A 1 90 ? 1.975 -7.333 -2.139 1.00 95.94 90 THR A N 1
ATOM 703 C CA . THR A 1 90 ? 1.861 -7.673 -3.565 1.00 95.94 90 THR A CA 1
ATOM 704 C C . THR A 1 90 ? 3.212 -7.782 -4.253 1.00 95.94 90 THR A C 1
ATOM 706 O O . THR A 1 90 ? 3.280 -8.359 -5.326 1.00 95.94 90 THR A O 1
ATOM 709 N N . GLY A 1 91 ? 4.272 -7.205 -3.681 1.00 94.69 91 GLY A N 1
ATOM 710 C CA . GLY A 1 91 ? 5.612 -7.162 -4.266 1.00 94.69 91 GLY A CA 1
ATOM 711 C C . GLY A 1 91 ? 6.262 -5.785 -4.137 1.00 94.69 91 GLY A C 1
ATOM 712 O O . GLY A 1 91 ? 5.963 -5.017 -3.220 1.00 94.69 91 GLY A O 1
ATOM 713 N N . GLY A 1 92 ? 7.150 -5.466 -5.078 1.00 94.75 92 GLY A N 1
ATOM 714 C CA . GLY A 1 92 ? 7.910 -4.215 -5.097 1.00 94.75 92 GLY A CA 1
ATOM 715 C C . GLY A 1 92 ? 9.228 -4.253 -4.318 1.00 94.75 92 GLY A C 1
ATOM 716 O O . GLY A 1 92 ? 9.540 -5.201 -3.598 1.00 94.75 92 GLY A O 1
ATOM 717 N N . THR A 1 93 ? 10.008 -3.181 -4.469 1.00 95.50 93 THR A N 1
ATOM 718 C CA . THR A 1 93 ? 11.375 -3.043 -3.937 1.00 95.50 93 THR A CA 1
ATOM 719 C C . THR A 1 93 ? 11.480 -3.268 -2.429 1.00 95.50 93 THR A C 1
ATOM 721 O O . THR A 1 93 ? 12.493 -3.780 -1.959 1.00 95.50 93 THR A O 1
ATOM 724 N N . LEU A 1 94 ? 10.421 -2.960 -1.673 1.00 96.06 94 LEU A N 1
ATOM 725 C CA . LEU A 1 94 ? 10.387 -3.045 -0.211 1.00 96.06 94 LEU A CA 1
ATOM 726 C C . LEU A 1 94 ? 10.873 -4.396 0.323 1.00 96.06 94 LEU A C 1
ATOM 728 O O . LEU A 1 94 ? 11.681 -4.423 1.254 1.00 96.06 94 LEU A O 1
ATOM 732 N N . GLY A 1 95 ? 10.418 -5.497 -0.278 1.00 94.06 95 GLY A N 1
ATOM 733 C CA . GLY A 1 95 ? 10.785 -6.854 0.129 1.00 94.06 95 GLY A CA 1
ATOM 734 C C . GLY A 1 95 ? 11.827 -7.533 -0.764 1.00 94.06 95 GLY A C 1
ATOM 735 O O . GLY A 1 95 ? 12.012 -8.745 -0.645 1.00 94.06 95 GLY A O 1
ATOM 736 N N . MET A 1 96 ? 12.504 -6.799 -1.655 1.00 93.94 96 MET A N 1
ATOM 737 C CA . MET A 1 96 ? 13.561 -7.373 -2.491 1.00 93.94 96 MET A CA 1
ATOM 738 C C . MET A 1 96 ? 14.777 -7.806 -1.665 1.00 93.94 96 MET A C 1
ATOM 740 O O . MET A 1 96 ? 15.124 -7.221 -0.636 1.00 93.94 96 MET A O 1
ATOM 744 N N . VAL A 1 97 ? 15.449 -8.841 -2.160 1.00 91.81 97 VAL A N 1
ATOM 745 C CA . VAL A 1 97 ? 16.700 -9.376 -1.621 1.00 91.81 97 VAL A CA 1
ATOM 746 C C . VAL A 1 97 ? 17.807 -9.242 -2.658 1.00 91.81 97 VAL A C 1
ATOM 748 O O . VAL A 1 97 ? 17.550 -9.212 -3.864 1.00 91.81 97 VAL A O 1
ATOM 751 N N . LYS A 1 98 ? 19.050 -9.153 -2.182 1.00 88.69 98 LYS A N 1
ATOM 752 C CA . LYS A 1 98 ? 20.231 -9.139 -3.043 1.00 88.69 98 LYS A CA 1
ATOM 753 C C . LYS A 1 98 ? 20.836 -10.535 -3.089 1.00 88.69 98 LYS A C 1
ATOM 755 O O . LYS A 1 98 ? 21.406 -10.991 -2.102 1.00 88.69 98 LYS A O 1
ATOM 760 N N . GLU A 1 99 ? 20.740 -11.191 -4.238 1.00 83.81 99 GLU A N 1
ATOM 761 C CA . GLU A 1 99 ? 21.320 -12.515 -4.482 1.00 83.81 99 GLU A CA 1
ATOM 762 C C . GLU A 1 99 ? 22.261 -12.427 -5.687 1.00 83.81 99 GLU A C 1
ATOM 764 O O . GLU A 1 99 ? 21.911 -11.876 -6.730 1.00 83.81 99 GLU A O 1
ATOM 769 N N . GLY A 1 100 ? 23.509 -12.884 -5.533 1.00 82.00 100 GLY A N 1
ATOM 770 C CA . GLY A 1 100 ? 24.505 -12.822 -6.615 1.00 82.00 100 GLY A CA 1
ATOM 771 C C . GLY A 1 100 ? 24.818 -11.405 -7.122 1.00 82.00 100 GLY A C 1
ATOM 772 O O . GLY A 1 100 ? 25.268 -11.243 -8.250 1.00 82.00 100 GLY A O 1
ATOM 773 N N . GLY A 1 101 ? 24.558 -10.371 -6.314 1.00 83.94 101 GLY A N 1
ATOM 774 C CA . GLY A 1 101 ? 24.758 -8.967 -6.687 1.00 83.94 101 GLY A CA 1
ATOM 775 C C . GLY A 1 101 ? 23.571 -8.309 -7.399 1.00 83.94 101 GLY A C 1
ATOM 776 O O . GLY A 1 101 ? 23.592 -7.088 -7.550 1.00 83.94 101 GLY A O 1
ATOM 777 N N . SER A 1 102 ? 22.533 -9.070 -7.759 1.00 87.38 102 SER A N 1
ATOM 778 C CA . SER A 1 102 ? 21.311 -8.558 -8.386 1.00 87.38 102 SER A CA 1
ATOM 779 C C . SER A 1 102 ? 20.160 -8.461 -7.385 1.00 87.38 102 SER A C 1
ATOM 781 O O . SER A 1 102 ? 20.068 -9.253 -6.444 1.00 87.38 102 SER A O 1
ATOM 783 N N . TRP A 1 103 ? 19.275 -7.490 -7.598 1.00 87.81 103 TRP A N 1
ATOM 784 C CA . TRP A 1 103 ? 18.040 -7.350 -6.834 1.00 87.81 103 TRP A CA 1
ATOM 785 C C . TRP A 1 103 ? 16.960 -8.239 -7.430 1.00 87.81 103 TRP A C 1
ATOM 787 O O . TRP A 1 103 ? 16.701 -8.190 -8.631 1.00 87.81 103 TRP A O 1
ATOM 797 N N . SER A 1 104 ? 16.320 -9.043 -6.588 1.00 87.88 104 SER A N 1
ATOM 798 C CA . SER A 1 104 ? 15.198 -9.879 -7.002 1.00 87.88 104 SER A CA 1
ATOM 799 C C . SER A 1 104 ? 14.136 -9.957 -5.905 1.00 87.88 104 SER A C 1
ATOM 801 O O . SER A 1 104 ? 14.451 -9.787 -4.720 1.00 87.88 104 SER A O 1
ATOM 803 N N . PRO A 1 105 ? 12.863 -10.193 -6.269 1.00 86.00 105 PRO A N 1
ATOM 804 C CA . PRO A 1 105 ? 11.857 -10.588 -5.299 1.00 86.00 105 PRO A CA 1
ATOM 805 C C . PRO A 1 105 ? 12.313 -11.850 -4.571 1.00 86.00 105 PRO A C 1
ATOM 807 O O . PRO A 1 105 ? 12.868 -12.772 -5.178 1.00 86.00 105 PRO A O 1
ATOM 810 N N . GLN A 1 106 ? 12.068 -11.897 -3.266 1.00 83.19 106 GLN A N 1
ATOM 811 C CA . GLN A 1 106 ? 12.400 -13.075 -2.485 1.00 83.19 106 GLN A CA 1
ATOM 812 C C . GLN A 1 106 ? 11.606 -14.289 -2.988 1.00 83.19 106 GLN A C 1
ATOM 814 O O . GLN A 1 106 ? 10.384 -14.246 -3.061 1.00 83.19 106 GLN A O 1
ATOM 819 N N . GLN A 1 107 ? 12.308 -15.379 -3.306 1.00 76.12 107 GLN A N 1
ATOM 820 C CA . GLN A 1 107 ? 11.693 -16.593 -3.864 1.00 76.12 107 GLN A CA 1
ATOM 821 C C . GLN A 1 107 ? 10.968 -17.434 -2.804 1.00 76.12 107 GLN A C 1
ATOM 823 O O . GLN A 1 107 ? 10.014 -18.147 -3.100 1.00 76.12 107 GLN A O 1
ATOM 828 N N . LYS A 1 108 ? 11.432 -17.372 -1.550 1.00 80.88 108 LYS A N 1
ATOM 829 C CA . LYS A 1 108 ? 10.819 -18.086 -0.428 1.00 80.88 108 LYS A CA 1
ATOM 830 C C . LYS A 1 108 ? 9.852 -17.176 0.325 1.00 80.88 108 LYS A C 1
ATOM 832 O O . LYS A 1 108 ? 10.277 -16.177 0.907 1.00 80.88 108 LYS A O 1
ATOM 837 N N . ARG A 1 109 ? 8.596 -17.612 0.400 1.00 85.31 109 ARG A N 1
ATOM 838 C CA . ARG A 1 109 ? 7.538 -16.977 1.194 1.00 85.31 109 ARG A CA 1
ATOM 839 C C . ARG A 1 109 ? 7.901 -16.791 2.660 1.00 85.31 109 ARG A C 1
ATOM 841 O O . ARG A 1 109 ? 8.662 -17.572 3.242 1.00 85.31 109 ARG A O 1
ATOM 848 N N . GLY A 1 110 ? 7.299 -15.775 3.266 1.00 89.12 110 GLY A N 1
ATOM 849 C CA . GLY A 1 110 ? 7.412 -15.480 4.689 1.00 89.12 110 GLY A CA 1
ATOM 850 C C . GLY A 1 110 ? 8.718 -14.793 5.082 1.00 89.12 110 GLY A C 1
ATOM 851 O O . GLY A 1 110 ? 8.992 -14.578 6.261 1.00 89.12 110 GLY A O 1
ATOM 852 N N . GLY A 1 111 ? 9.561 -14.436 4.114 1.00 91.06 111 GLY A N 1
ATOM 853 C CA . GLY A 1 111 ? 10.811 -13.755 4.413 1.00 91.06 111 GLY A CA 1
ATOM 854 C C . GLY A 1 111 ? 10.635 -12.297 4.830 1.00 91.06 111 GLY A C 1
ATOM 855 O O . GLY A 1 111 ? 11.401 -11.825 5.674 1.00 91.06 111 GLY A O 1
ATOM 856 N N . LEU A 1 112 ? 9.622 -11.603 4.292 1.00 93.06 112 LEU A N 1
ATOM 857 C CA . LEU A 1 112 ? 9.252 -10.262 4.745 1.00 93.06 112 LEU A CA 1
ATOM 858 C C . LEU A 1 112 ? 8.545 -10.309 6.107 1.00 93.06 112 LEU A C 1
ATOM 860 O O . LEU A 1 112 ? 8.887 -9.511 6.974 1.00 93.06 112 LEU A O 1
ATOM 864 N N . SER A 1 113 ? 7.633 -11.262 6.347 1.00 94.56 113 SER A N 1
ATOM 865 C CA . SER A 1 113 ? 7.001 -11.401 7.670 1.00 94.56 113 SER A CA 1
ATOM 866 C C . SER A 1 113 ? 8.007 -11.725 8.759 1.00 94.56 113 SER A C 1
ATOM 868 O O . SER A 1 113 ? 7.971 -11.091 9.807 1.00 94.56 113 SER A O 1
ATOM 870 N N . ALA A 1 114 ? 8.931 -12.657 8.517 1.00 94.75 114 ALA A N 1
ATOM 871 C CA . ALA A 1 114 ? 9.988 -12.967 9.476 1.00 94.75 114 ALA A CA 1
ATOM 872 C C . ALA A 1 114 ? 10.868 -11.741 9.772 1.00 94.75 114 ALA A C 1
ATOM 874 O O . ALA A 1 114 ? 11.254 -11.519 10.918 1.00 94.75 114 ALA A O 1
ATOM 875 N N . LEU A 1 115 ? 11.157 -10.921 8.752 1.00 95.00 115 LEU A N 1
ATOM 876 C CA . LEU A 1 115 ? 11.909 -9.680 8.921 1.00 95.00 115 LEU A CA 1
ATOM 877 C C . LEU A 1 115 ? 11.142 -8.672 9.790 1.00 95.00 115 LEU A C 1
ATOM 879 O O . LEU A 1 115 ? 11.706 -8.179 10.765 1.00 95.00 115 LEU A O 1
ATOM 883 N N . ILE A 1 116 ? 9.864 -8.422 9.489 1.00 96.12 116 ILE A N 1
ATOM 884 C CA . ILE A 1 116 ? 8.987 -7.538 10.278 1.00 96.12 116 ILE A CA 1
ATOM 885 C C . ILE A 1 116 ? 8.891 -8.032 11.727 1.00 96.12 116 ILE A C 1
ATOM 887 O O . ILE A 1 116 ? 9.132 -7.264 12.653 1.00 96.12 116 ILE A O 1
ATOM 891 N N . ALA A 1 117 ? 8.629 -9.325 11.934 1.00 96.31 117 ALA A N 1
ATOM 892 C CA . ALA A 1 117 ? 8.509 -9.922 13.264 1.00 96.31 117 ALA A CA 1
ATOM 893 C C . ALA A 1 117 ? 9.805 -9.843 14.089 1.00 96.31 117 ALA A C 1
ATOM 895 O O . ALA A 1 117 ? 9.752 -9.923 15.312 1.00 96.31 117 ALA A O 1
ATOM 896 N N . SER A 1 118 ? 10.969 -9.686 13.453 1.00 96.00 118 SER A N 1
ATOM 897 C CA . SER A 1 118 ? 12.254 -9.555 14.154 1.00 96.00 118 SER A CA 1
ATOM 898 C C . SER A 1 118 ? 12.586 -8.123 14.598 1.00 96.00 118 SER A C 1
ATOM 900 O O . SER A 1 118 ? 13.503 -7.925 15.394 1.00 96.00 118 SER A O 1
ATOM 902 N N . MET A 1 119 ? 11.875 -7.118 14.080 1.00 95.38 119 MET A N 1
ATOM 903 C CA . MET A 1 119 ? 12.161 -5.704 14.324 1.00 95.38 119 MET A CA 1
ATOM 904 C C . MET A 1 119 ? 11.385 -5.187 15.540 1.00 95.38 119 MET A C 1
ATOM 906 O O . MET A 1 119 ? 10.157 -5.209 15.559 1.00 95.38 119 MET A O 1
ATOM 910 N N . ILE A 1 120 ? 12.113 -4.674 16.538 1.00 95.19 120 ILE A N 1
ATOM 911 C CA . ILE A 1 120 ? 11.562 -4.237 17.835 1.00 95.19 120 ILE A CA 1
ATOM 912 C C . ILE A 1 120 ? 10.453 -3.185 17.712 1.00 95.19 120 ILE A C 1
ATOM 914 O O . ILE A 1 120 ? 9.488 -3.203 18.461 1.00 95.19 120 ILE A O 1
ATOM 918 N N . GLU A 1 121 ? 10.563 -2.304 16.727 1.00 94.19 121 GLU A N 1
ATOM 919 C CA . GLU A 1 121 ? 9.633 -1.204 16.467 1.00 94.19 121 GLU A CA 1
ATOM 920 C C . GLU A 1 121 ? 8.229 -1.648 16.025 1.00 94.19 121 GLU A C 1
ATOM 922 O O . GLU A 1 121 ? 7.283 -0.881 16.179 1.00 94.19 121 GLU A O 1
ATOM 927 N N . PHE A 1 122 ? 8.047 -2.892 15.561 1.00 95.12 122 PHE A N 1
ATOM 928 C CA . PHE A 1 122 ? 6.705 -3.450 15.336 1.00 95.12 122 PHE A CA 1
ATOM 929 C C . PHE A 1 122 ? 6.083 -4.064 16.599 1.00 95.12 122 PHE A C 1
ATOM 931 O O . PHE A 1 122 ? 4.896 -4.366 16.589 1.00 95.12 122 PHE A O 1
ATOM 938 N N . HIS A 1 123 ? 6.841 -4.224 17.686 1.00 94.12 123 HIS A N 1
ATOM 939 C CA . HIS A 1 123 ? 6.358 -4.768 18.966 1.00 94.12 123 HIS A CA 1
ATOM 940 C C . HIS A 1 123 ? 6.109 -3.687 20.024 1.00 94.12 123 HIS A C 1
ATOM 942 O O . HIS A 1 123 ? 5.940 -4.005 21.196 1.00 94.12 123 HIS A O 1
ATOM 948 N N . ASP A 1 124 ? 6.120 -2.413 19.630 1.00 92.56 124 ASP A N 1
ATOM 949 C CA . ASP A 1 124 ? 5.715 -1.319 20.510 1.00 92.56 124 ASP A CA 1
ATOM 950 C C . ASP A 1 124 ? 4.209 -1.400 20.818 1.00 92.56 124 ASP A C 1
ATOM 952 O O . ASP A 1 124 ? 3.411 -1.723 19.936 1.00 92.56 124 ASP A O 1
ATOM 956 N N . ASP A 1 125 ? 3.808 -1.058 22.046 1.00 89.69 125 ASP A N 1
ATOM 957 C CA . ASP A 1 125 ? 2.412 -1.133 22.510 1.00 89.69 125 ASP A CA 1
ATOM 958 C C . ASP A 1 125 ? 1.447 -0.263 21.679 1.00 89.69 125 ASP A C 1
ATOM 960 O O . ASP A 1 125 ? 0.232 -0.480 21.679 1.00 89.69 125 ASP A O 1
ATOM 964 N N . THR A 1 126 ? 1.966 0.745 20.971 1.00 89.44 126 THR A N 1
ATOM 965 C CA . THR A 1 126 ? 1.177 1.605 20.079 1.00 89.44 126 THR A CA 1
ATOM 966 C C . THR A 1 126 ? 0.960 1.005 18.688 1.00 89.44 126 THR A C 1
ATOM 968 O O . THR A 1 126 ? 0.177 1.548 17.902 1.00 89.44 126 THR A O 1
ATOM 971 N N . MET A 1 127 ? 1.615 -0.114 18.367 1.00 94.06 127 MET A N 1
ATOM 972 C CA . MET A 1 127 ? 1.459 -0.800 17.091 1.00 94.06 127 MET A CA 1
ATOM 973 C C . MET A 1 127 ? 0.153 -1.618 17.069 1.00 94.06 127 MET A C 1
ATOM 975 O O . MET A 1 127 ? -0.167 -2.309 18.034 1.00 94.06 127 MET A O 1
ATOM 979 N N . PRO A 1 128 ? -0.631 -1.592 15.979 1.00 95.44 128 PRO A N 1
ATOM 980 C CA . PRO A 1 128 ? -1.735 -2.532 15.775 1.00 95.44 128 PRO A CA 1
ATOM 981 C C . PRO A 1 128 ? -1.261 -3.996 15.710 1.00 95.44 128 PRO A C 1
ATOM 983 O O . PRO A 1 128 ? -0.093 -4.260 15.424 1.00 95.44 128 PRO A O 1
ATOM 986 N N . ASP A 1 129 ? -2.177 -4.961 15.857 1.00 96.75 129 ASP A N 1
ATOM 987 C CA . ASP A 1 129 ? -1.891 -6.322 15.382 1.00 96.75 129 ASP A CA 1
ATOM 988 C C . ASP A 1 129 ? -1.705 -6.291 13.866 1.00 96.75 129 ASP A C 1
ATOM 990 O O . ASP A 1 129 ? -2.462 -5.630 13.142 1.00 96.75 129 ASP A O 1
ATOM 994 N N . ILE A 1 130 ? -0.741 -7.069 13.381 1.00 97.81 130 ILE A N 1
ATOM 995 C CA . ILE A 1 130 ? -0.407 -7.140 11.961 1.00 97.81 130 ILE A CA 1
ATOM 996 C C . ILE A 1 130 ? -0.637 -8.566 11.493 1.00 97.81 130 ILE A C 1
ATOM 998 O O . ILE A 1 130 ? 0.043 -9.499 11.924 1.00 97.81 130 ILE A O 1
ATOM 1002 N N . HIS A 1 131 ? -1.583 -8.731 10.576 1.00 97.88 131 HIS A N 1
ATOM 1003 C CA . HIS A 1 131 ? -1.723 -9.952 9.790 1.00 97.88 131 HIS A CA 1
ATOM 1004 C C . HIS A 1 131 ? -1.294 -9.657 8.360 1.00 97.88 131 HIS A C 1
ATOM 1006 O O . HIS A 1 131 ? -1.449 -8.529 7.896 1.00 97.88 131 HIS A O 1
ATOM 1012 N N . MET A 1 132 ? -0.796 -10.658 7.641 1.00 97.38 132 MET A N 1
ATOM 1013 C CA . MET A 1 132 ? -0.351 -10.486 6.264 1.00 97.38 132 MET A CA 1
ATOM 1014 C C . MET A 1 132 ? -0.918 -11.537 5.329 1.00 97.38 132 MET A C 1
ATOM 1016 O O . MET A 1 132 ? -1.018 -12.712 5.675 1.00 97.38 132 MET A O 1
ATOM 1020 N N . VAL A 1 133 ? -1.229 -11.084 4.120 1.00 96.88 133 VAL A N 1
ATOM 1021 C CA . VAL A 1 133 ? -1.391 -11.919 2.933 1.00 96.88 133 VAL A CA 1
ATOM 1022 C C . VAL A 1 133 ? -0.237 -11.587 1.998 1.00 96.88 133 VAL A C 1
ATOM 1024 O O . VAL A 1 133 ? -0.061 -10.430 1.613 1.00 96.88 133 VAL A O 1
ATOM 1027 N N . GLU A 1 134 ? 0.561 -12.594 1.666 1.00 94.94 134 GLU A N 1
ATOM 1028 C CA . GLU A 1 134 ? 1.672 -12.496 0.721 1.00 94.94 134 GLU A CA 1
ATOM 1029 C C . GLU A 1 134 ? 1.242 -13.075 -0.622 1.00 94.94 134 GLU A C 1
ATOM 1031 O O . GLU A 1 134 ? 0.715 -14.185 -0.682 1.00 94.94 134 GLU A O 1
ATOM 1036 N N . TYR A 1 135 ? 1.424 -12.297 -1.687 1.00 92.44 135 TYR A N 1
ATOM 1037 C CA . TYR A 1 135 ? 1.115 -12.739 -3.041 1.00 92.44 135 TYR A CA 1
ATOM 1038 C C . TYR A 1 135 ? 2.144 -13.764 -3.512 1.00 92.44 135 TYR A C 1
ATOM 1040 O O . TYR A 1 135 ? 3.322 -13.697 -3.165 1.00 92.44 135 TYR A O 1
ATOM 1048 N N . ASP A 1 136 ? 1.682 -14.697 -4.336 1.00 88.88 136 ASP A N 1
ATOM 1049 C CA . ASP A 1 136 ? 2.518 -15.724 -4.944 1.00 88.88 136 ASP A CA 1
ATOM 1050 C C . ASP A 1 136 ? 2.005 -16.080 -6.342 1.00 88.88 136 ASP A C 1
ATOM 1052 O O . ASP A 1 136 ? 0.891 -16.605 -6.465 1.00 88.88 136 ASP A O 1
ATOM 1056 N N . PRO A 1 137 ? 2.776 -15.760 -7.390 1.00 90.25 137 PRO A N 1
ATOM 1057 C CA . PRO A 1 137 ? 4.052 -15.046 -7.314 1.00 90.25 137 PRO A CA 1
ATOM 1058 C C . PRO A 1 137 ? 3.877 -13.596 -6.828 1.00 90.25 137 PRO A C 1
ATOM 1060 O O . PRO A 1 137 ? 2.804 -13.003 -6.956 1.00 90.25 137 PRO A O 1
ATOM 1063 N N . LEU A 1 138 ? 4.952 -13.009 -6.293 1.00 92.50 138 LEU A N 1
ATOM 1064 C CA . LEU A 1 138 ? 5.013 -11.559 -6.108 1.00 92.50 138 LEU A CA 1
ATOM 1065 C C . LEU A 1 138 ? 4.935 -10.868 -7.474 1.00 92.50 138 LEU A C 1
ATOM 1067 O O . LEU A 1 138 ? 5.519 -11.325 -8.457 1.00 92.50 138 LEU A O 1
ATOM 1071 N N . LEU A 1 139 ? 4.239 -9.741 -7.515 1.00 92.06 139 LEU A N 1
ATOM 1072 C CA . LEU A 1 139 ? 3.999 -8.968 -8.721 1.00 92.06 139 LEU A CA 1
ATOM 1073 C C . LEU A 1 139 ? 5.110 -7.936 -8.939 1.00 92.06 139 LEU A C 1
ATOM 1075 O O . LEU A 1 139 ? 5.523 -7.217 -8.021 1.00 92.06 139 LEU A O 1
ATOM 1079 N N . ASP A 1 140 ? 5.545 -7.816 -10.190 1.00 90.62 140 ASP A N 1
ATOM 1080 C CA . ASP A 1 140 ? 6.284 -6.651 -10.666 1.00 90.62 140 ASP A CA 1
ATOM 1081 C C . ASP A 1 140 ? 5.286 -5.515 -10.916 1.00 90.62 140 ASP A C 1
ATOM 1083 O O . ASP A 1 140 ? 4.354 -5.666 -11.708 1.00 90.62 140 ASP A O 1
ATOM 1087 N N . SER A 1 141 ? 5.475 -4.367 -10.256 1.00 87.12 141 SER A N 1
ATOM 1088 C CA . SER A 1 141 ? 4.550 -3.242 -10.406 1.00 87.12 141 SER A CA 1
ATOM 1089 C C . SER A 1 141 ? 4.421 -2.755 -11.840 1.00 87.12 141 SER A C 1
ATOM 1091 O O . SER A 1 141 ? 3.345 -2.294 -12.206 1.00 87.12 141 SER A O 1
ATOM 1093 N N . SER A 1 142 ? 5.457 -2.881 -12.667 1.00 89.88 142 SER A N 1
ATOM 1094 C CA . SER A 1 142 ? 5.372 -2.493 -14.079 1.00 89.88 142 SER A CA 1
ATOM 1095 C C . SER A 1 142 ? 4.313 -3.289 -14.862 1.00 89.88 142 SER A C 1
ATOM 1097 O O . SER A 1 142 ? 3.801 -2.789 -15.862 1.00 89.88 142 SER A O 1
ATOM 1099 N N . ASN A 1 143 ? 3.921 -4.469 -14.361 1.00 91.06 143 ASN A N 1
ATOM 1100 C CA . ASN A 1 143 ? 2.945 -5.371 -14.976 1.00 91.06 143 ASN A CA 1
ATOM 1101 C C . ASN A 1 143 ? 1.581 -5.407 -14.264 1.00 91.06 143 ASN A C 1
ATOM 1103 O O . ASN A 1 143 ? 0.692 -6.128 -14.709 1.00 91.06 143 ASN A O 1
ATOM 1107 N N . ILE A 1 144 ? 1.392 -4.647 -13.179 1.00 93.94 144 ILE A N 1
ATOM 1108 C CA . ILE A 1 144 ? 0.120 -4.625 -12.441 1.00 93.94 144 ILE A CA 1
ATOM 1109 C C . ILE A 1 144 ? -0.960 -3.910 -13.260 1.00 93.94 144 ILE A C 1
ATOM 1111 O O . ILE A 1 144 ? -0.791 -2.757 -13.666 1.00 93.94 144 ILE A O 1
ATOM 1115 N N . GLY A 1 145 ? -2.100 -4.577 -13.448 1.00 94.25 145 GLY A N 1
ATOM 1116 C CA . GLY A 1 145 ? -3.205 -4.086 -14.268 1.00 94.25 145 GLY A CA 1
ATOM 1117 C C . GLY A 1 145 ? -4.603 -4.323 -13.681 1.00 94.25 145 GLY A C 1
ATOM 1118 O O . GLY A 1 145 ? -4.763 -4.650 -12.503 1.00 94.25 145 GLY A O 1
ATOM 1119 N N . PRO A 1 146 ? -5.662 -4.170 -14.502 1.00 96.31 146 PRO A N 1
ATOM 1120 C CA . PRO A 1 146 ? -7.051 -4.245 -14.041 1.00 96.31 146 PRO A CA 1
ATOM 1121 C C . PRO A 1 146 ? -7.446 -5.552 -13.345 1.00 96.31 146 PRO A C 1
ATOM 1123 O O . PRO A 1 146 ? -8.269 -5.527 -12.427 1.00 96.31 146 PRO A O 1
ATOM 1126 N N . ALA A 1 147 ? -6.873 -6.686 -13.758 1.00 95.31 147 ALA A N 1
ATOM 1127 C CA . ALA A 1 147 ? -7.121 -7.975 -13.115 1.00 95.31 147 ALA A CA 1
ATOM 1128 C C . ALA A 1 147 ? -6.586 -7.988 -11.673 1.00 95.31 147 ALA A C 1
ATOM 1130 O O . ALA A 1 147 ? -7.306 -8.371 -10.750 1.00 95.31 147 ALA A O 1
ATOM 1131 N N . ASP A 1 148 ? -5.378 -7.466 -11.460 1.00 96.00 148 ASP A N 1
ATOM 1132 C CA . ASP A 1 148 ? -4.756 -7.360 -10.139 1.00 96.00 148 ASP A CA 1
ATOM 1133 C C . ASP A 1 148 ? -5.511 -6.385 -9.235 1.00 96.00 148 ASP A C 1
ATOM 1135 O O . ASP A 1 148 ? -5.708 -6.658 -8.050 1.00 96.00 148 ASP A O 1
ATOM 1139 N N . TRP A 1 149 ? -6.014 -5.275 -9.790 1.00 97.50 149 TRP A N 1
ATOM 1140 C CA . TRP A 1 149 ? -6.867 -4.338 -9.052 1.00 97.50 149 TRP A CA 1
ATOM 1141 C C . TRP A 1 149 ? -8.165 -5.005 -8.588 1.00 97.50 149 TRP A C 1
ATOM 1143 O O . TRP A 1 149 ? -8.590 -4.799 -7.450 1.00 97.50 149 TRP A O 1
ATOM 1153 N N . CYS A 1 150 ? -8.779 -5.845 -9.432 1.00 96.50 150 CYS A N 1
ATOM 1154 C CA . CYS A 1 150 ? -9.943 -6.646 -9.047 1.00 96.50 150 CYS A CA 1
ATOM 1155 C C . CYS A 1 150 ? -9.594 -7.633 -7.929 1.00 96.50 150 CYS A C 1
ATOM 1157 O O . CYS A 1 150 ? -10.342 -7.734 -6.955 1.00 96.50 150 CYS A O 1
ATOM 1159 N N . SER A 1 151 ? -8.460 -8.327 -8.036 1.00 95.44 151 SER A N 1
ATOM 1160 C CA . SER A 1 151 ? -7.977 -9.249 -7.004 1.00 95.44 151 SER A CA 1
ATOM 1161 C C . SER A 1 151 ? -7.740 -8.538 -5.668 1.00 95.44 151 SER A C 1
ATOM 1163 O O . SER A 1 151 ? -8.245 -8.993 -4.642 1.00 95.44 151 SER A O 1
ATOM 1165 N N . LEU A 1 152 ? -7.077 -7.377 -5.678 1.00 96.75 152 LEU A N 1
ATOM 1166 C CA . LEU A 1 152 ? -6.855 -6.542 -4.493 1.00 96.75 152 LEU A CA 1
ATOM 1167 C C . LEU A 1 152 ? -8.162 -6.041 -3.877 1.00 96.75 152 LEU A C 1
ATOM 1169 O O . LEU A 1 152 ? -8.366 -6.161 -2.668 1.00 96.75 152 LEU A O 1
ATOM 1173 N N . ALA A 1 153 ? -9.076 -5.511 -4.694 1.00 97.19 153 ALA A N 1
ATOM 1174 C CA . ALA A 1 153 ? -10.375 -5.059 -4.214 1.00 97.19 153 ALA A CA 1
ATOM 1175 C C . ALA A 1 153 ? -11.149 -6.218 -3.569 1.00 97.19 153 ALA A C 1
ATOM 1177 O O . ALA A 1 153 ? -11.676 -6.074 -2.467 1.00 97.19 153 ALA A O 1
ATOM 1178 N N . ASN A 1 154 ? -11.165 -7.393 -4.203 1.00 96.00 154 ASN A N 1
ATOM 1179 C CA . ASN A 1 154 ? -11.812 -8.585 -3.660 1.00 96.00 154 ASN A CA 1
ATOM 1180 C C . ASN A 1 154 ? -11.177 -9.051 -2.343 1.00 96.00 154 ASN A C 1
ATOM 1182 O O . ASN A 1 154 ? -11.912 -9.435 -1.431 1.00 96.00 154 ASN A O 1
ATOM 1186 N N . LEU A 1 155 ? -9.848 -8.990 -2.217 1.00 95.88 155 LEU A N 1
ATOM 1187 C CA . LEU A 1 155 ? -9.129 -9.321 -0.986 1.00 95.88 155 LEU A CA 1
ATOM 1188 C C . LEU A 1 155 ? -9.540 -8.389 0.164 1.00 95.88 155 LEU A C 1
ATOM 1190 O O . LEU A 1 155 ? -9.991 -8.860 1.211 1.00 95.88 155 LEU A O 1
ATOM 1194 N N . VAL A 1 156 ? -9.488 -7.071 -0.063 1.00 96.50 156 VAL A N 1
ATOM 1195 C CA . VAL A 1 156 ? -9.944 -6.062 0.910 1.00 96.50 156 VAL A CA 1
ATOM 1196 C C . VAL A 1 156 ? -11.415 -6.288 1.269 1.00 96.50 156 VAL A C 1
ATOM 1198 O O . VAL A 1 156 ? -11.790 -6.246 2.437 1.00 96.50 156 VAL A O 1
ATOM 1201 N N . GLY A 1 157 ? -12.261 -6.584 0.282 1.00 95.81 157 GLY A N 1
ATOM 1202 C CA . GLY A 1 157 ? -13.689 -6.838 0.471 1.00 95.81 157 GLY A CA 1
ATOM 1203 C C . GLY A 1 157 ? -14.003 -8.076 1.299 1.00 95.81 157 GLY A C 1
ATOM 1204 O O . GLY A 1 157 ? -14.909 -8.047 2.139 1.00 95.81 157 GLY A O 1
ATOM 1205 N N . ARG A 1 158 ? -13.253 -9.160 1.075 1.00 95.56 158 ARG A N 1
ATOM 1206 C CA . ARG A 1 158 ? -13.381 -10.426 1.805 1.00 95.56 158 ARG A CA 1
ATOM 1207 C C . ARG A 1 158 ? -13.096 -10.229 3.290 1.00 95.56 158 ARG A C 1
ATOM 1209 O O . ARG A 1 158 ? -13.886 -10.692 4.107 1.00 95.56 158 ARG A O 1
ATOM 1216 N N . HIS A 1 159 ? -12.041 -9.483 3.606 1.00 96.31 159 HIS A N 1
ATOM 1217 C CA . HIS A 1 159 ? -11.561 -9.265 4.972 1.00 96.31 159 HIS A CA 1
ATOM 1218 C C . HIS A 1 159 ? -12.028 -7.941 5.593 1.00 96.31 159 HIS A C 1
ATOM 1220 O O . HIS A 1 159 ? -11.625 -7.577 6.697 1.00 96.31 159 HIS A O 1
ATOM 1226 N N . TYR A 1 160 ? -12.926 -7.219 4.916 1.00 95.88 160 TYR A N 1
ATOM 1227 C CA . TYR A 1 160 ? -13.314 -5.859 5.287 1.00 95.88 160 TYR A CA 1
ATOM 1228 C C . TYR A 1 160 ? -13.812 -5.718 6.730 1.00 95.88 160 TYR A C 1
ATOM 1230 O O . TYR A 1 160 ? -13.645 -4.672 7.351 1.00 95.88 160 TYR A O 1
ATOM 1238 N N . PHE A 1 161 ? -14.471 -6.743 7.273 1.00 95.50 161 PHE A N 1
ATOM 1239 C CA . PHE A 1 161 ? -15.045 -6.701 8.621 1.00 95.50 161 PHE A CA 1
ATOM 1240 C C . PHE A 1 161 ? -14.127 -7.269 9.706 1.00 95.50 161 PHE A C 1
ATOM 1242 O O . PHE A 1 161 ? -14.428 -7.052 10.877 1.00 95.50 161 PHE A O 1
ATOM 1249 N N . ASP A 1 162 ? -13.026 -7.914 9.327 1.00 95.88 162 ASP A N 1
ATOM 1250 C CA . ASP A 1 162 ? -12.121 -8.600 10.254 1.00 95.88 162 ASP A CA 1
ATOM 1251 C C . ASP A 1 162 ? -10.986 -7.682 10.743 1.00 95.88 162 ASP A C 1
ATOM 1253 O O . ASP A 1 162 ? -10.464 -7.877 11.839 1.00 95.88 162 ASP A O 1
ATOM 1257 N N . TYR A 1 163 ? -10.668 -6.639 9.966 1.00 96.81 163 TYR A N 1
ATOM 1258 C CA . TYR A 1 163 ? -9.582 -5.684 10.220 1.00 96.81 163 TYR A CA 1
ATOM 1259 C C . TYR A 1 163 ? -10.084 -4.250 10.282 1.00 96.81 163 TYR A C 1
ATOM 1261 O O . TYR A 1 163 ? -11.072 -3.920 9.633 1.00 96.81 163 TYR A O 1
ATOM 1269 N N . ASP A 1 164 ? -9.413 -3.382 11.027 1.00 96.50 164 ASP A N 1
ATOM 1270 C CA . ASP A 1 164 ? -9.746 -1.962 11.174 1.00 96.50 164 ASP A CA 1
ATOM 1271 C C . ASP A 1 164 ? -9.207 -1.100 10.024 1.00 96.50 164 ASP A C 1
ATOM 1273 O O . ASP A 1 164 ? -9.818 -0.082 9.700 1.00 96.50 164 ASP A O 1
ATOM 1277 N N . GLY A 1 165 ? -8.153 -1.557 9.344 1.00 97.75 165 GLY A N 1
ATOM 1278 C CA . GLY A 1 165 ? -7.587 -0.916 8.160 1.00 97.75 165 GLY A CA 1
ATOM 1279 C C . GLY A 1 165 ? -6.715 -1.854 7.330 1.00 97.75 165 GLY A C 1
ATOM 1280 O O . GLY A 1 165 ? -6.427 -2.986 7.728 1.00 97.75 165 GLY A O 1
ATOM 1281 N N . PHE A 1 166 ? -6.307 -1.371 6.159 1.00 98.56 166 PHE A N 1
ATOM 1282 C CA . PHE A 1 166 ? -5.553 -2.143 5.173 1.00 98.56 166 PHE A CA 1
ATOM 1283 C C . PHE A 1 166 ? -4.304 -1.382 4.747 1.00 98.56 166 PHE A C 1
ATOM 1285 O O . PHE A 1 166 ? -4.379 -0.190 4.443 1.00 98.56 166 PHE A O 1
ATOM 1292 N N . VAL A 1 167 ? -3.180 -2.085 4.663 1.00 98.75 167 VAL A N 1
ATOM 1293 C CA . VAL A 1 167 ? -1.956 -1.583 4.034 1.00 98.75 167 VAL A CA 1
ATOM 1294 C C . VAL A 1 167 ? -1.648 -2.458 2.833 1.00 98.75 167 VAL A C 1
ATOM 1296 O O . VAL A 1 167 ? -1.618 -3.675 2.958 1.00 98.75 167 VAL A O 1
ATOM 1299 N N . ILE A 1 168 ? -1.417 -1.858 1.671 1.00 98.62 168 ILE A N 1
ATOM 1300 C CA . ILE A 1 168 ? -1.028 -2.568 0.451 1.00 98.62 168 ILE A CA 1
ATOM 1301 C C . ILE A 1 168 ? 0.418 -2.189 0.144 1.00 98.62 168 ILE A C 1
ATOM 1303 O O . ILE A 1 168 ? 0.700 -1.047 -0.221 1.00 98.62 168 ILE A O 1
ATOM 1307 N N . VAL A 1 169 ? 1.333 -3.144 0.303 1.00 98.38 169 VAL A N 1
ATOM 1308 C CA . VAL A 1 169 ? 2.737 -2.983 -0.088 1.00 98.38 169 VAL A CA 1
ATOM 1309 C C . VAL A 1 169 ? 2.859 -3.303 -1.565 1.00 98.38 169 VAL A C 1
ATOM 1311 O O . VAL A 1 169 ? 2.573 -4.426 -1.977 1.00 98.38 169 VAL A O 1
ATOM 1314 N N . HIS A 1 170 ? 3.282 -2.306 -2.333 1.00 98.25 170 HIS A N 1
ATOM 1315 C CA . HIS A 1 170 ? 3.247 -2.297 -3.787 1.00 98.25 170 HIS A CA 1
ATOM 1316 C C . HIS A 1 170 ? 4.546 -1.701 -4.354 1.00 98.25 170 HIS A C 1
ATOM 1318 O O . HIS A 1 170 ? 5.179 -0.844 -3.732 1.00 98.25 170 HIS A O 1
ATOM 1324 N N . GLY A 1 171 ? 4.944 -2.106 -5.563 1.00 96.81 171 GLY A N 1
ATOM 1325 C CA . GLY A 1 171 ? 6.056 -1.459 -6.274 1.00 96.81 171 GLY A CA 1
ATOM 1326 C C . GLY A 1 171 ? 5.690 -0.052 -6.759 1.00 96.81 171 GLY A C 1
ATOM 1327 O O . GLY A 1 171 ? 4.519 0.259 -6.980 1.00 96.81 171 GLY A O 1
ATOM 1328 N N . THR A 1 172 ? 6.665 0.845 -6.890 1.00 97.44 172 THR A N 1
ATOM 1329 C CA . THR A 1 172 ? 6.362 2.277 -7.044 1.00 97.44 172 THR A CA 1
ATOM 1330 C C . THR A 1 172 ? 5.882 2.665 -8.441 1.00 97.44 172 THR A C 1
ATOM 1332 O O . THR A 1 172 ? 5.143 3.637 -8.558 1.00 97.44 172 THR A O 1
ATOM 1335 N N . ASP A 1 173 ? 6.221 1.915 -9.492 1.00 95.88 173 ASP A N 1
ATOM 1336 C CA . ASP A 1 173 ? 5.986 2.329 -10.888 1.00 95.88 173 ASP A CA 1
ATOM 1337 C C . ASP A 1 173 ? 4.522 2.604 -11.222 1.00 95.88 173 ASP A C 1
ATOM 1339 O O . ASP A 1 173 ? 4.210 3.603 -11.868 1.00 95.88 173 ASP A O 1
ATOM 1343 N N . THR A 1 174 ? 3.615 1.760 -10.732 1.00 97.31 174 THR A N 1
ATOM 1344 C CA . THR A 1 174 ? 2.178 1.864 -11.025 1.00 97.31 174 THR A CA 1
ATOM 1345 C C . THR A 1 174 ? 1.318 2.081 -9.782 1.00 97.31 174 THR A C 1
ATOM 1347 O O . THR A 1 174 ? 0.092 2.088 -9.870 1.00 97.31 174 THR A O 1
ATOM 1350 N N . MET A 1 175 ? 1.929 2.338 -8.619 1.00 98.50 175 MET A N 1
ATOM 1351 C CA . MET A 1 175 ? 1.206 2.502 -7.349 1.00 98.50 175 MET A CA 1
ATOM 1352 C C . MET A 1 175 ? 0.111 3.576 -7.420 1.00 98.50 175 MET A C 1
ATOM 1354 O O . MET A 1 175 ? -0.989 3.361 -6.916 1.00 98.50 175 MET A O 1
ATOM 1358 N N . ALA A 1 176 ? 0.375 4.709 -8.080 1.00 98.31 176 ALA A N 1
ATOM 1359 C CA . ALA A 1 176 ? -0.608 5.784 -8.254 1.00 98.31 176 ALA A CA 1
ATOM 1360 C C . ALA A 1 176 ? -1.823 5.350 -9.103 1.00 98.31 176 ALA A C 1
ATOM 1362 O O . ALA A 1 176 ? -2.955 5.752 -8.818 1.00 98.31 176 ALA A O 1
ATOM 1363 N N . TYR A 1 177 ? -1.611 4.489 -10.105 1.00 98.31 177 TYR A N 1
ATOM 1364 C CA . TYR A 1 177 ? -2.689 3.923 -10.921 1.00 98.31 177 TYR A CA 1
ATOM 1365 C C . TYR A 1 177 ? -3.537 2.950 -10.101 1.00 98.31 177 TYR A C 1
ATOM 1367 O O . TYR A 1 177 ? -4.759 3.095 -10.064 1.00 98.31 177 TYR A O 1
ATOM 1375 N N . THR A 1 178 ? -2.899 2.032 -9.366 1.00 98.62 178 THR A N 1
ATOM 1376 C CA . THR A 1 178 ? -3.590 1.104 -8.457 1.00 98.62 178 THR A CA 1
ATOM 1377 C C . THR A 1 178 ? -4.379 1.861 -7.384 1.00 98.62 178 THR A C 1
ATOM 1379 O O . THR A 1 178 ? -5.553 1.567 -7.160 1.00 98.62 178 THR A O 1
ATOM 1382 N N . ALA A 1 179 ? -3.790 2.889 -6.762 1.00 98.69 179 ALA A N 1
ATOM 1383 C CA . ALA A 1 179 ? -4.466 3.726 -5.769 1.00 98.69 179 ALA A CA 1
ATOM 1384 C C . ALA A 1 179 ? -5.698 4.433 -6.355 1.00 98.69 179 ALA A C 1
ATOM 1386 O O . ALA A 1 179 ? -6.764 4.464 -5.733 1.00 98.69 179 ALA A O 1
ATOM 1387 N N . SER A 1 180 ? -5.570 4.970 -7.571 1.00 98.62 180 SER A N 1
ATOM 1388 C CA . SER A 1 180 ? -6.673 5.614 -8.283 1.00 98.62 180 SER A CA 1
ATOM 1389 C C . SER A 1 180 ? -7.796 4.621 -8.583 1.00 98.62 180 SER A C 1
ATOM 1391 O O . SER A 1 180 ? -8.946 4.895 -8.238 1.00 98.62 180 SER A O 1
ATOM 1393 N N . ALA A 1 181 ? -7.476 3.451 -9.142 1.00 98.44 181 ALA A N 1
ATOM 1394 C CA . ALA A 1 181 ? -8.449 2.407 -9.460 1.00 98.44 181 ALA A CA 1
ATOM 1395 C C . ALA A 1 181 ? -9.204 1.927 -8.211 1.00 98.44 181 ALA A C 1
ATOM 1397 O O . ALA A 1 181 ? -10.437 1.953 -8.177 1.00 98.44 181 ALA A O 1
ATOM 1398 N N . LEU A 1 182 ? -8.479 1.579 -7.144 1.00 98.56 182 LEU A N 1
ATOM 1399 C CA . LEU A 1 182 ? -9.080 1.124 -5.890 1.00 98.56 182 LEU A CA 1
ATOM 1400 C C . LEU A 1 182 ? -9.984 2.188 -5.257 1.00 98.56 182 LEU A C 1
ATOM 1402 O O . LEU A 1 182 ? -11.007 1.829 -4.676 1.00 98.56 182 LEU A O 1
ATOM 1406 N N . SER A 1 183 ? -9.670 3.482 -5.408 1.00 98.38 183 SER A N 1
ATOM 1407 C CA . SER A 1 183 ? -10.523 4.563 -4.887 1.00 98.38 183 SER A CA 1
ATOM 1408 C C . SER A 1 183 ? -11.932 4.569 -5.493 1.00 98.38 183 SER A C 1
ATOM 1410 O O . SER A 1 183 ? -12.883 4.961 -4.820 1.00 98.38 183 SER A O 1
ATOM 1412 N N . PHE A 1 184 ? -12.077 4.099 -6.737 1.00 97.88 184 PHE A N 1
ATOM 1413 C CA . PHE A 1 184 ? -13.372 3.965 -7.404 1.00 97.88 184 PHE A CA 1
ATOM 1414 C C . PHE A 1 184 ? -14.020 2.600 -7.145 1.00 97.88 184 PHE A C 1
ATOM 1416 O O . PHE A 1 184 ? -15.239 2.514 -7.022 1.00 97.88 184 PHE A O 1
ATOM 1423 N N . MET A 1 185 ? -13.223 1.531 -7.046 1.00 97.56 185 MET A N 1
ATOM 1424 C CA . MET A 1 185 ? -13.733 0.167 -6.847 1.00 97.56 185 MET A CA 1
ATOM 1425 C C . MET A 1 185 ? -14.244 -0.075 -5.420 1.00 97.56 185 MET A C 1
ATOM 1427 O O . MET A 1 185 ? -15.197 -0.830 -5.220 1.00 97.56 185 MET A O 1
ATOM 1431 N N . LEU A 1 186 ? -13.628 0.562 -4.422 1.00 96.50 186 LEU A N 1
ATOM 1432 C CA . LEU A 1 186 ? -13.978 0.432 -3.006 1.00 96.50 186 LEU A CA 1
ATOM 1433 C C . LEU A 1 186 ? -15.041 1.464 -2.588 1.00 96.50 186 LEU A C 1
ATOM 1435 O O . LEU A 1 186 ? -14.830 2.279 -1.693 1.00 96.50 186 LEU A O 1
ATOM 1439 N N . GLU A 1 187 ? -16.206 1.441 -3.237 1.00 93.50 187 GLU A N 1
ATOM 1440 C CA . GLU A 1 187 ? -17.296 2.379 -2.938 1.00 93.50 187 GLU A CA 1
ATOM 1441 C C . GLU A 1 187 ? -17.815 2.228 -1.493 1.00 93.50 187 GLU A C 1
ATOM 1443 O O . GLU A 1 187 ? -18.071 1.124 -1.003 1.00 93.50 187 GLU A O 1
ATOM 1448 N N . GLY A 1 188 ? -18.050 3.360 -0.821 1.00 91.00 188 GLY A N 1
ATOM 1449 C CA . GLY A 1 188 ? -18.593 3.378 0.540 1.00 91.00 188 GLY A CA 1
ATOM 1450 C C . GLY A 1 188 ? -17.576 2.973 1.607 1.00 91.00 188 GLY A C 1
ATOM 1451 O O . GLY A 1 188 ? -17.971 2.485 2.671 1.00 91.00 188 GLY A O 1
ATOM 1452 N N . LEU A 1 189 ? -16.288 3.169 1.313 1.00 93.31 189 LEU A N 1
ATOM 1453 C CA . LEU A 1 189 ? -15.189 2.906 2.224 1.00 93.31 189 LEU A CA 1
ATOM 1454 C C . LEU A 1 189 ? -15.379 3.661 3.552 1.00 93.31 189 LEU A C 1
ATOM 1456 O O . LEU A 1 189 ? -15.698 4.845 3.598 1.00 93.31 189 LEU A O 1
ATOM 1460 N N . GLY A 1 190 ? -15.219 2.929 4.647 1.00 95.12 190 GLY A N 1
ATOM 1461 C CA . GLY A 1 190 ? -15.362 3.396 6.029 1.00 95.12 190 GLY A CA 1
ATOM 1462 C C . GLY A 1 190 ? -14.192 2.960 6.911 1.00 95.12 190 GLY A C 1
ATOM 1463 O O . GLY A 1 190 ? -14.335 2.941 8.131 1.00 95.12 190 GLY A O 1
ATOM 1464 N N . LYS A 1 191 ? -13.090 2.530 6.285 1.00 96.12 191 LYS A N 1
ATOM 1465 C CA . LYS A 1 191 ? -11.833 2.081 6.890 1.00 96.12 191 LYS A CA 1
ATOM 1466 C C . LYS A 1 191 ? -10.677 2.536 5.992 1.00 96.12 191 LYS A C 1
ATOM 1468 O O . LYS A 1 191 ? -10.854 2.508 4.776 1.00 96.12 191 LYS A O 1
ATOM 1473 N N . PRO A 1 192 ? -9.532 2.962 6.536 1.00 97.62 192 PRO A N 1
ATOM 1474 C CA . PRO A 1 192 ? -8.397 3.404 5.730 1.00 97.62 192 PRO A CA 1
ATOM 1475 C C . PRO A 1 192 ? -7.819 2.264 4.880 1.00 97.62 192 PRO A C 1
ATOM 1477 O O . PRO A 1 192 ? -7.696 1.125 5.338 1.00 97.62 192 PRO A O 1
ATOM 1480 N N . VAL A 1 193 ? -7.428 2.597 3.647 1.00 98.56 193 VAL A N 1
ATOM 1481 C CA . VAL A 1 193 ? -6.631 1.733 2.766 1.00 98.56 193 VAL A CA 1
ATOM 1482 C C . VAL A 1 193 ? -5.404 2.528 2.329 1.00 98.56 193 VAL A C 1
ATOM 1484 O O . VAL A 1 193 ? -5.522 3.498 1.581 1.00 98.56 193 VAL A O 1
ATOM 1487 N N . VAL A 1 194 ? -4.228 2.142 2.814 1.00 98.69 194 VAL A N 1
ATOM 1488 C CA . VAL A 1 194 ? -2.971 2.859 2.576 1.00 98.69 194 VAL A CA 1
ATOM 1489 C C . VAL A 1 194 ? -2.088 2.033 1.648 1.00 98.69 194 VAL A C 1
ATOM 1491 O O . VAL A 1 194 ? -1.645 0.947 2.008 1.00 98.69 194 VAL A O 1
ATOM 1494 N N . LEU A 1 195 ? -1.823 2.532 0.446 1.00 98.81 195 LEU A N 1
ATOM 1495 C CA . LEU A 1 195 ? -0.784 1.991 -0.420 1.00 98.81 195 LEU A CA 1
ATOM 1496 C C . LEU A 1 195 ? 0.563 2.574 -0.001 1.00 98.81 195 LEU A C 1
ATOM 1498 O O . LEU A 1 195 ? 0.682 3.771 0.264 1.00 98.81 195 LEU A O 1
ATOM 1502 N N . THR A 1 196 ? 1.584 1.732 0.033 1.00 98.69 196 THR A N 1
ATOM 1503 C CA . THR A 1 196 ? 2.951 2.162 0.308 1.00 98.69 196 THR A CA 1
ATOM 1504 C C . THR A 1 196 ? 3.957 1.242 -0.372 1.00 98.69 196 THR A C 1
ATOM 1506 O O . THR A 1 196 ? 3.604 0.221 -0.961 1.00 98.69 196 THR A O 1
ATOM 1509 N N . GLY A 1 197 ? 5.226 1.616 -0.309 1.00 98.12 197 GLY A N 1
ATOM 1510 C CA . GLY A 1 197 ? 6.338 0.881 -0.888 1.00 98.12 197 GLY A CA 1
ATOM 1511 C C . GLY A 1 197 ? 7.648 1.539 -0.487 1.00 98.12 197 GLY A C 1
ATOM 1512 O O . GLY A 1 197 ? 7.716 2.245 0.520 1.00 98.12 197 GLY A O 1
ATOM 1513 N N . SER A 1 198 ? 8.689 1.324 -1.278 1.00 98.19 198 SER A N 1
ATOM 1514 C CA . SER A 1 198 ? 9.974 1.975 -1.051 1.00 98.19 198 SER A CA 1
ATOM 1515 C C . SER A 1 198 ? 10.781 2.106 -2.332 1.00 98.19 198 SER A C 1
ATOM 1517 O O . SER A 1 198 ? 10.544 1.383 -3.304 1.00 98.19 198 SER A O 1
ATOM 1519 N N . MET A 1 199 ? 11.738 3.027 -2.317 1.00 97.00 199 MET A N 1
ATOM 1520 C CA . MET A 1 199 ? 12.778 3.124 -3.338 1.00 97.00 199 MET A CA 1
ATOM 1521 C C . MET A 1 199 ? 13.989 2.256 -2.987 1.00 97.00 199 MET A C 1
ATOM 1523 O O . MET A 1 199 ? 14.678 1.782 -3.888 1.00 97.00 199 MET A O 1
ATOM 1527 N N . ILE A 1 200 ? 14.224 2.006 -1.694 1.00 96.69 200 ILE A N 1
ATOM 1528 C CA . ILE A 1 200 ? 15.331 1.191 -1.186 1.00 96.69 200 ILE A CA 1
ATOM 1529 C C . ILE A 1 200 ? 14.766 -0.016 -0.409 1.00 96.69 200 ILE A C 1
ATOM 1531 O O . ILE A 1 200 ? 13.855 0.160 0.409 1.00 96.69 200 ILE A O 1
ATOM 1535 N N . PRO A 1 201 ? 15.258 -1.250 -0.636 1.00 96.25 201 PRO A N 1
ATOM 1536 C CA . PRO A 1 201 ? 14.776 -2.439 0.069 1.00 96.25 201 PRO A CA 1
ATOM 1537 C C . PRO A 1 201 ? 14.951 -2.355 1.587 1.00 96.25 201 PRO A C 1
ATOM 1539 O O . PRO A 1 201 ? 15.937 -1.817 2.086 1.00 96.25 201 PRO A O 1
ATOM 1542 N N . MET A 1 202 ? 14.037 -2.968 2.343 1.00 95.75 202 MET A N 1
ATOM 1543 C CA . MET A 1 202 ? 14.027 -2.897 3.813 1.00 95.75 202 MET A CA 1
ATOM 1544 C C . MET A 1 202 ? 15.272 -3.495 4.486 1.00 95.75 202 MET A C 1
ATOM 1546 O O . MET A 1 202 ? 15.589 -3.160 5.627 1.00 95.75 202 MET A O 1
ATOM 1550 N N . ARG A 1 203 ? 15.967 -4.403 3.794 1.00 93.88 203 ARG A N 1
ATOM 1551 C CA . ARG A 1 203 ? 17.180 -5.064 4.297 1.00 93.88 203 ARG A CA 1
ATOM 1552 C C . ARG A 1 203 ? 18.428 -4.182 4.211 1.00 93.88 203 ARG A C 1
ATOM 1554 O O . ARG A 1 203 ? 19.420 -4.503 4.857 1.00 93.88 203 ARG A O 1
ATOM 1561 N N . GLU A 1 204 ? 18.384 -3.089 3.452 1.00 94.81 204 GLU A N 1
ATOM 1562 C CA . GLU A 1 204 ? 19.489 -2.133 3.383 1.00 94.81 204 GLU A CA 1
ATOM 1563 C C . GLU A 1 204 ? 19.497 -1.215 4.614 1.00 94.81 204 GLU A C 1
ATOM 1565 O O . GLU A 1 204 ? 18.434 -0.877 5.131 1.00 94.81 204 GLU A O 1
ATOM 1570 N N . PRO A 1 205 ? 20.665 -0.765 5.100 1.00 92.19 205 PRO A N 1
ATOM 1571 C CA . PRO A 1 205 ? 20.751 0.033 6.326 1.00 92.19 205 PRO A CA 1
ATOM 1572 C C . PRO A 1 205 ? 20.084 1.411 6.201 1.00 92.19 205 PRO A C 1
ATOM 1574 O O . PRO A 1 205 ? 19.447 1.876 7.143 1.00 92.19 205 PRO A O 1
ATOM 1577 N N . PHE A 1 206 ? 20.204 2.053 5.039 1.00 93.94 206 PHE A N 1
ATOM 1578 C CA . PHE A 1 206 ? 19.678 3.394 4.778 1.00 93.94 206 PHE A CA 1
ATOM 1579 C C . PHE A 1 206 ? 18.483 3.307 3.833 1.00 93.94 206 PHE A C 1
ATOM 1581 O O . PHE A 1 206 ? 18.596 3.625 2.653 1.00 93.94 206 PHE A O 1
ATOM 1588 N N . ASN A 1 207 ? 17.354 2.818 4.348 1.00 95.69 207 ASN A N 1
ATOM 1589 C CA . ASN A 1 207 ? 16.144 2.593 3.562 1.00 95.69 207 ASN A CA 1
ATOM 1590 C C . ASN A 1 207 ? 14.974 3.484 4.003 1.00 95.69 207 ASN A C 1
ATOM 1592 O O . ASN A 1 207 ? 14.837 3.829 5.175 1.00 95.69 207 ASN A O 1
ATOM 1596 N N . ASP A 1 208 ? 14.094 3.797 3.056 1.00 97.31 208 ASP A N 1
ATOM 1597 C CA . ASP A 1 208 ? 12.795 4.435 3.286 1.00 97.31 208 ASP A CA 1
ATOM 1598 C C . ASP A 1 208 ? 11.688 3.419 3.630 1.00 97.31 208 ASP A C 1
ATOM 1600 O O . ASP A 1 208 ? 10.699 3.770 4.275 1.00 97.31 208 ASP A O 1
ATOM 1604 N N . ALA A 1 209 ? 11.875 2.145 3.267 1.00 97.44 209 ALA A N 1
ATOM 1605 C CA . ALA A 1 209 ? 10.922 1.053 3.482 1.00 97.44 209 ALA A CA 1
ATOM 1606 C C . ALA A 1 209 ? 10.412 0.927 4.920 1.00 97.44 209 ALA A C 1
ATOM 1608 O O . ALA A 1 209 ? 9.213 0.757 5.136 1.00 97.44 209 ALA A O 1
ATOM 1609 N N . ARG A 1 210 ? 11.309 0.993 5.906 1.00 95.81 210 ARG A N 1
ATOM 1610 C CA . ARG A 1 210 ? 10.963 0.816 7.318 1.00 95.81 210 ARG A CA 1
ATOM 1611 C C . ARG A 1 210 ? 10.012 1.909 7.792 1.00 95.81 210 ARG A C 1
ATOM 1613 O O . ARG A 1 210 ? 8.949 1.604 8.326 1.00 95.81 210 ARG A O 1
ATOM 1620 N N . ARG A 1 211 ? 10.367 3.171 7.541 1.00 96.00 211 ARG A N 1
ATOM 1621 C CA . ARG A 1 211 ? 9.550 4.329 7.922 1.00 96.00 211 ARG A CA 1
ATOM 1622 C C . ARG A 1 211 ? 8.216 4.326 7.181 1.00 96.00 211 ARG A C 1
ATOM 1624 O O . ARG A 1 211 ? 7.175 4.441 7.820 1.00 96.00 211 ARG A O 1
ATOM 1631 N N . ASN A 1 212 ? 8.242 4.106 5.866 1.00 98.19 212 ASN A N 1
ATOM 1632 C CA . ASN A 1 212 ? 7.035 4.021 5.046 1.00 98.19 212 ASN A CA 1
ATOM 1633 C C . ASN A 1 212 ? 6.069 2.942 5.559 1.00 98.19 212 ASN A C 1
ATOM 1635 O O . ASN A 1 212 ? 4.876 3.212 5.710 1.00 98.19 212 ASN A O 1
ATOM 1639 N N . LEU A 1 213 ? 6.572 1.746 5.884 1.00 98.06 213 LEU A N 1
ATOM 1640 C CA . LEU A 1 213 ? 5.734 0.651 6.367 1.00 98.06 213 LEU A CA 1
ATOM 1641 C C . LEU A 1 213 ? 5.150 0.930 7.758 1.00 98.06 213 LEU A C 1
ATOM 1643 O O . LEU A 1 213 ? 3.940 0.797 7.935 1.00 98.06 213 LEU A O 1
ATOM 1647 N N . ILE A 1 214 ? 5.981 1.339 8.722 1.00 96.88 214 ILE A N 1
ATOM 1648 C CA . ILE A 1 214 ? 5.552 1.642 10.098 1.00 96.88 214 ILE A CA 1
ATOM 1649 C C . ILE A 1 214 ? 4.460 2.711 10.087 1.00 96.88 214 ILE A C 1
ATOM 1651 O O . ILE A 1 214 ? 3.369 2.497 10.615 1.00 96.88 214 ILE A O 1
ATOM 1655 N N . SER A 1 215 ? 4.717 3.843 9.427 1.00 96.69 215 SER A N 1
ATOM 1656 C CA . SER A 1 215 ? 3.753 4.939 9.356 1.00 96.69 215 SER A CA 1
ATOM 1657 C C . SER A 1 215 ? 2.463 4.515 8.658 1.00 96.69 215 SER A C 1
ATOM 1659 O O . SER A 1 215 ? 1.383 4.860 9.130 1.00 96.69 215 SER A O 1
ATOM 1661 N N . SER A 1 216 ? 2.542 3.716 7.590 1.00 97.88 216 SER A N 1
ATOM 1662 C CA . SER A 1 216 ? 1.349 3.214 6.898 1.00 97.88 216 SER A CA 1
ATOM 1663 C C . SER A 1 216 ? 0.497 2.304 7.778 1.00 97.88 216 SER A C 1
ATOM 1665 O O . SER A 1 216 ? -0.725 2.428 7.766 1.00 97.88 216 SER A O 1
ATOM 1667 N N . ILE A 1 217 ? 1.118 1.418 8.564 1.00 97.38 217 ILE A N 1
ATOM 1668 C CA . ILE A 1 217 ? 0.410 0.522 9.490 1.00 97.38 217 ILE A CA 1
ATOM 1669 C C . ILE A 1 217 ? -0.247 1.320 10.612 1.00 97.38 217 ILE A C 1
ATOM 1671 O O . ILE A 1 217 ? -1.433 1.127 10.880 1.00 97.38 217 ILE A O 1
ATOM 1675 N N . VAL A 1 218 ? 0.476 2.261 11.223 1.00 95.31 218 VAL A N 1
ATOM 1676 C CA . VAL A 1 218 ? -0.081 3.129 12.269 1.00 95.31 218 VAL A CA 1
ATOM 1677 C C . VAL A 1 218 ? -1.253 3.944 11.720 1.00 95.31 218 VAL A C 1
ATOM 1679 O O . VAL A 1 218 ? -2.320 3.978 12.335 1.00 95.31 218 VAL A O 1
ATOM 1682 N N . LEU A 1 219 ? -1.107 4.547 10.536 1.00 95.50 219 LEU A N 1
ATOM 1683 C CA . LEU A 1 219 ? -2.182 5.292 9.880 1.00 95.50 219 LEU A CA 1
ATOM 1684 C C . LEU A 1 219 ? -3.373 4.385 9.543 1.00 95.50 219 LEU A C 1
ATOM 1686 O O . LEU A 1 219 ? -4.510 4.774 9.787 1.00 95.50 219 LEU A O 1
ATOM 1690 N N . ALA A 1 220 ? -3.153 3.164 9.057 1.00 96.56 220 ALA A N 1
ATOM 1691 C CA . ALA A 1 220 ? -4.240 2.224 8.798 1.00 96.56 220 ALA A CA 1
ATOM 1692 C C . ALA A 1 220 ? -4.953 1.759 10.085 1.00 96.56 220 ALA A C 1
ATOM 1694 O O . ALA A 1 220 ? -6.161 1.543 10.073 1.00 96.56 220 ALA A O 1
ATOM 1695 N N . GLY A 1 221 ? -4.241 1.620 11.204 1.00 93.06 221 GLY A N 1
ATOM 1696 C CA . GLY A 1 221 ? -4.830 1.191 12.477 1.00 93.06 221 GLY A CA 1
ATOM 1697 C C . GLY A 1 221 ? -5.547 2.297 13.257 1.00 93.06 221 GLY A C 1
ATOM 1698 O O . GLY A 1 221 ? -6.434 2.000 14.054 1.00 93.06 221 GLY A O 1
ATOM 1699 N N . SER A 1 222 ? -5.176 3.564 13.043 1.00 83.56 222 SER A N 1
ATOM 1700 C CA . SER A 1 222 ? -5.599 4.685 13.902 1.00 83.56 222 SER A CA 1
ATOM 1701 C C . SER A 1 222 ? -6.255 5.866 13.176 1.00 83.56 222 SER A C 1
ATOM 1703 O O . SER A 1 222 ? -6.934 6.674 13.817 1.00 83.56 222 SER A O 1
ATOM 1705 N N . SER A 1 223 ? -6.084 5.998 11.856 1.00 74.38 223 SER A N 1
ATOM 1706 C CA . SER A 1 223 ? -6.551 7.175 11.117 1.00 74.38 223 SER A CA 1
ATOM 1707 C C . SER A 1 223 ? -8.068 7.199 10.941 1.00 74.38 223 SER A C 1
ATOM 1709 O O . SER A 1 223 ? -8.724 6.185 10.713 1.00 74.38 223 SER A O 1
ATOM 1711 N N . GLN A 1 224 ? -8.626 8.411 10.960 1.00 74.94 224 GLN A N 1
ATOM 1712 C CA . GLN A 1 224 ? -10.019 8.665 10.590 1.00 74.94 224 GLN A CA 1
ATOM 1713 C C . GLN A 1 224 ? -10.215 8.813 9.071 1.00 74.94 224 GLN A C 1
ATOM 1715 O O . GLN A 1 224 ? -11.355 8.871 8.607 1.00 74.94 224 GLN A O 1
ATOM 1720 N N . SER A 1 225 ? -9.131 8.874 8.285 1.00 84.38 225 SER A N 1
ATOM 1721 C CA . SER A 1 225 ? -9.214 9.007 6.826 1.00 84.38 225 SER A CA 1
ATOM 1722 C C . SER A 1 225 ? -9.695 7.703 6.178 1.00 84.38 225 SER A C 1
ATOM 1724 O O . SER A 1 225 ? -8.936 6.783 5.899 1.00 84.38 225 SER A O 1
ATOM 1726 N N . CYS A 1 226 ? -11.003 7.611 5.950 1.00 93.31 226 CYS A N 1
ATOM 1727 C CA . CYS A 1 226 ? -11.661 6.441 5.367 1.00 93.31 226 CYS A CA 1
ATOM 1728 C C . CYS A 1 226 ? -11.580 6.454 3.832 1.00 93.31 226 CYS A C 1
ATOM 1730 O O . CYS A 1 226 ? -12.598 6.402 3.145 1.00 93.31 226 CYS A O 1
ATOM 1732 N N . GLU A 1 227 ? -10.369 6.579 3.296 1.00 96.88 227 GLU A N 1
ATOM 1733 C CA . GLU A 1 227 ? -10.109 6.712 1.863 1.00 96.88 227 GLU A CA 1
ATOM 1734 C C . GLU A 1 227 ? -8.959 5.802 1.420 1.00 96.88 227 GLU A C 1
ATOM 1736 O O . GLU A 1 227 ? -8.179 5.308 2.237 1.00 96.88 227 GLU A O 1
ATOM 1741 N N . VAL A 1 228 ? -8.848 5.601 0.104 1.00 98.56 228 VAL A N 1
ATOM 1742 C CA . VAL A 1 228 ? -7.646 5.023 -0.499 1.00 98.56 228 VAL A CA 1
ATOM 1743 C C . VAL A 1 228 ? -6.587 6.116 -0.598 1.00 98.56 228 VAL A C 1
ATOM 1745 O O . VAL A 1 228 ? -6.834 7.183 -1.167 1.00 98.56 228 VAL A O 1
ATOM 1748 N N . SER A 1 229 ? -5.410 5.857 -0.046 1.00 98.50 229 SER A N 1
ATOM 1749 C CA . SER A 1 229 ? -4.321 6.826 0.081 1.00 98.50 229 SER A CA 1
ATOM 1750 C C . SER A 1 229 ? -2.978 6.214 -0.305 1.00 98.50 229 SER A C 1
ATOM 1752 O O . SER A 1 229 ? -2.842 4.996 -0.353 1.00 98.50 229 SER A O 1
ATOM 1754 N N . VAL A 1 230 ? -1.999 7.061 -0.611 1.00 98.75 230 VAL A N 1
ATOM 1755 C CA . VAL A 1 230 ? -0.598 6.677 -0.824 1.00 98.75 230 VAL A CA 1
ATOM 1756 C C . VAL A 1 230 ? 0.225 7.333 0.272 1.00 98.75 230 VAL A C 1
ATOM 1758 O O . VAL A 1 230 ? 0.169 8.553 0.411 1.00 98.75 230 VAL A O 1
ATOM 1761 N N . PHE A 1 231 ? 0.975 6.551 1.043 1.00 98.38 231 PHE A N 1
ATOM 1762 C CA . PHE A 1 231 ? 1.920 7.088 2.018 1.00 98.38 231 PHE A CA 1
ATOM 1763 C C . PHE A 1 231 ? 3.352 6.944 1.510 1.00 98.38 231 PHE A C 1
ATO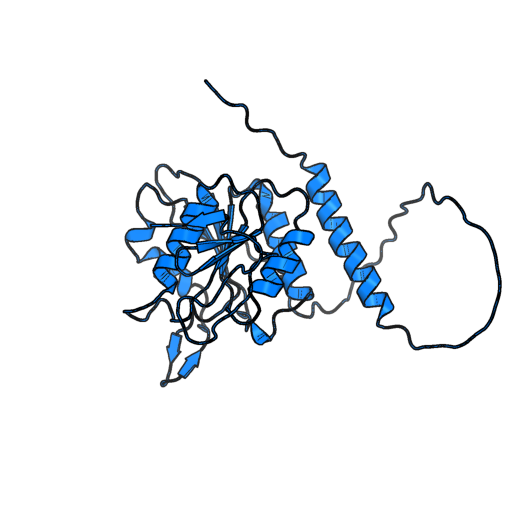M 1765 O O . PHE A 1 231 ? 3.813 5.827 1.257 1.00 98.38 231 PHE A O 1
ATOM 1772 N N . PHE A 1 232 ? 4.040 8.077 1.376 1.00 97.88 232 PHE A N 1
ATOM 1773 C CA . PHE A 1 232 ? 5.432 8.143 0.943 1.00 97.88 232 PHE A CA 1
ATOM 1774 C C . PHE A 1 232 ? 6.092 9.425 1.452 1.00 97.88 232 PHE A C 1
ATOM 1776 O O . PHE A 1 232 ? 5.472 10.487 1.402 1.00 97.88 232 PHE A O 1
ATOM 1783 N N . ASN A 1 233 ? 7.352 9.331 1.891 1.00 96.31 233 ASN A N 1
ATOM 1784 C CA . ASN A 1 233 ? 8.170 10.480 2.305 1.00 96.31 233 ASN A CA 1
ATOM 1785 C C . ASN A 1 233 ? 7.412 11.438 3.241 1.00 96.31 233 ASN A C 1
ATOM 1787 O O . ASN A 1 233 ? 7.214 12.612 2.925 1.00 96.31 233 ASN A O 1
ATOM 1791 N N . ASP A 1 234 ? 6.921 10.892 4.356 1.00 96.25 234 ASP A N 1
ATOM 1792 C CA . ASP A 1 234 ? 6.176 11.601 5.405 1.00 96.25 234 ASP A CA 1
ATOM 1793 C C . ASP A 1 234 ? 4.805 12.169 5.005 1.00 96.25 234 ASP A C 1
ATOM 1795 O O . ASP A 1 234 ? 4.069 12.648 5.866 1.00 96.25 234 ASP A O 1
ATOM 1799 N N . GLY A 1 235 ? 4.409 12.084 3.735 1.00 97.00 235 GLY A N 1
ATOM 1800 C CA . GLY A 1 235 ? 3.121 12.562 3.244 1.00 97.00 235 GLY A CA 1
ATOM 1801 C C . GLY A 1 235 ? 2.102 11.440 3.071 1.00 97.00 235 GLY A C 1
ATOM 1802 O O . GLY A 1 235 ? 2.361 10.454 2.382 1.00 97.00 235 GLY A O 1
ATOM 1803 N N . LEU A 1 236 ? 0.899 11.628 3.620 1.00 97.94 236 LEU A N 1
ATOM 1804 C CA . LEU A 1 236 ? -0.275 10.828 3.275 1.00 97.94 236 LEU A CA 1
ATOM 1805 C C . LEU A 1 236 ? -1.055 11.541 2.168 1.00 97.94 236 LEU A C 1
ATOM 1807 O O . LEU A 1 236 ? -1.680 12.573 2.400 1.00 97.94 236 LEU A O 1
ATOM 1811 N N . LEU A 1 237 ? -1.033 11.005 0.956 1.00 98.38 237 LEU A N 1
ATOM 1812 C CA . LEU A 1 237 ? -1.658 11.595 -0.225 1.00 98.38 237 LEU A CA 1
ATOM 1813 C C . LEU A 1 237 ? -2.985 10.898 -0.533 1.00 98.38 237 LEU A C 1
ATOM 1815 O O . LEU A 1 237 ? -3.105 9.681 -0.395 1.00 98.38 237 LEU A O 1
ATOM 1819 N N . ARG A 1 238 ? -3.988 11.640 -1.013 1.00 98.44 238 ARG A N 1
ATOM 1820 C CA . ARG A 1 238 ? -5.223 11.030 -1.531 1.00 98.44 238 ARG A CA 1
ATOM 1821 C C . ARG A 1 238 ? -4.895 10.204 -2.778 1.00 98.44 238 ARG A C 1
ATOM 1823 O O . ARG A 1 238 ? -4.294 10.726 -3.713 1.00 98.44 238 ARG A O 1
ATOM 1830 N N . GLY A 1 239 ? -5.317 8.939 -2.817 1.00 98.25 239 GLY A N 1
ATOM 1831 C CA . GLY A 1 239 ? -4.868 7.964 -3.818 1.00 98.25 239 GLY A CA 1
ATOM 1832 C C . GLY A 1 239 ? -5.124 8.393 -5.263 1.00 98.25 239 GLY A C 1
ATOM 1833 O O . GLY A 1 239 ? -4.216 8.352 -6.082 1.00 98.25 239 GLY A O 1
ATOM 1834 N N . ASN A 1 240 ? -6.318 8.918 -5.553 1.00 98.25 240 ASN A N 1
ATOM 1835 C CA . ASN A 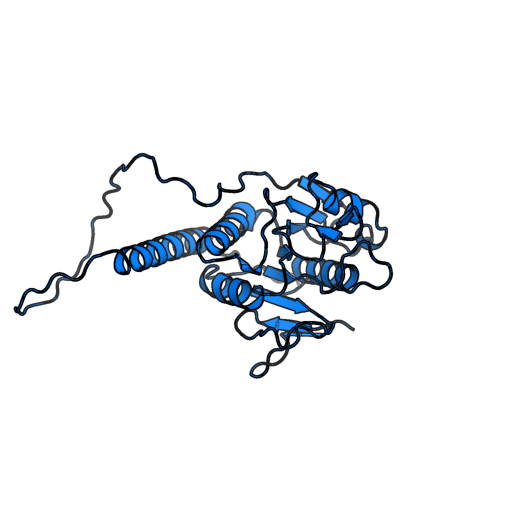1 240 ? -6.685 9.437 -6.880 1.00 98.25 240 ASN A CA 1
ATOM 1836 C C . ASN A 1 240 ? -6.186 10.861 -7.188 1.00 98.25 240 ASN A C 1
ATOM 1838 O O . ASN A 1 240 ? -6.637 11.490 -8.146 1.00 98.25 240 ASN A O 1
ATOM 1842 N N . ARG A 1 241 ? -5.287 11.398 -6.359 1.00 98.44 241 ARG A N 1
ATOM 1843 C CA . ARG A 1 241 ? -4.594 12.677 -6.576 1.00 98.44 241 ARG A CA 1
ATOM 1844 C C . ARG A 1 241 ? -3.074 12.525 -6.599 1.00 98.44 241 ARG A C 1
ATOM 1846 O O . ARG A 1 241 ? -2.396 13.459 -7.021 1.00 98.44 241 ARG A O 1
ATOM 1853 N N . ALA A 1 242 ? -2.562 11.377 -6.162 1.00 98.25 242 ALA A N 1
ATOM 1854 C CA . ALA A 1 242 ? -1.143 11.076 -6.141 1.00 98.25 242 ALA A CA 1
ATOM 1855 C C . ALA A 1 242 ? -0.611 10.796 -7.554 1.00 98.25 242 ALA A C 1
ATOM 1857 O O . ALA A 1 242 ? -1.279 10.170 -8.376 1.00 98.25 242 ALA A O 1
ATOM 1858 N N . VAL A 1 243 ? 0.620 11.223 -7.813 1.00 98.06 243 VAL A N 1
ATOM 1859 C CA . VAL A 1 243 ? 1.393 10.907 -9.020 1.00 98.06 243 VAL A CA 1
ATOM 1860 C C . VAL A 1 243 ? 2.820 10.553 -8.618 1.00 98.06 243 VAL A C 1
ATOM 1862 O O . VAL A 1 243 ? 3.349 11.135 -7.669 1.00 98.06 243 VAL A O 1
ATOM 1865 N N . LYS A 1 244 ? 3.453 9.619 -9.336 1.00 97.69 244 LYS A N 1
ATOM 1866 C CA . LYS A 1 244 ? 4.897 9.383 -9.217 1.00 97.69 244 LYS A CA 1
ATOM 1867 C C . LYS A 1 244 ? 5.619 10.498 -9.974 1.00 97.69 244 LYS A C 1
ATOM 1869 O O . LYS A 1 244 ? 5.447 10.622 -11.184 1.00 97.69 244 LYS A O 1
ATOM 1874 N N . CYS A 1 245 ? 6.357 11.341 -9.262 1.00 96.75 245 CYS A N 1
ATOM 1875 C CA . CYS A 1 245 ? 7.072 12.491 -9.819 1.00 96.75 245 CYS A CA 1
ATOM 1876 C C . CYS A 1 245 ? 8.587 12.284 -9.900 1.00 96.75 245 CYS A C 1
ATOM 1878 O O . CYS A 1 245 ? 9.248 13.016 -10.631 1.00 96.75 245 CYS A O 1
ATOM 1880 N N . ASP A 1 246 ? 9.127 11.294 -9.186 1.00 94.88 246 ASP A N 1
ATOM 1881 C CA . ASP A 1 246 ? 10.548 10.953 -9.204 1.00 94.88 246 ASP A CA 1
ATOM 1882 C C . ASP A 1 246 ? 10.722 9.423 -9.249 1.00 94.88 246 ASP A C 1
ATOM 1884 O O . ASP A 1 246 ? 9.977 8.671 -8.615 1.00 94.88 246 ASP A O 1
ATOM 1888 N N . ALA A 1 247 ? 11.677 8.956 -10.053 1.00 92.69 247 ALA A N 1
ATOM 1889 C CA . ALA A 1 247 ? 11.985 7.541 -10.239 1.00 92.69 247 ALA A CA 1
ATOM 1890 C C . ALA A 1 247 ? 13.181 7.055 -9.403 1.00 92.69 247 ALA A C 1
ATOM 1892 O O . ALA A 1 247 ? 13.391 5.847 -9.331 1.00 92.69 247 ALA A O 1
ATOM 1893 N N . GLY A 1 248 ? 13.952 7.955 -8.781 1.00 90.75 248 GLY A N 1
ATOM 1894 C CA . GLY A 1 248 ? 15.129 7.615 -7.971 1.00 90.75 248 GLY A CA 1
ATOM 1895 C C . GLY A 1 248 ? 15.179 8.294 -6.599 1.00 90.75 248 GLY A C 1
ATOM 1896 O O . GLY A 1 248 ? 15.808 7.766 -5.685 1.00 90.75 248 GLY A O 1
ATOM 1897 N N . GLY A 1 249 ? 14.517 9.439 -6.431 1.00 93.31 249 GLY A N 1
ATOM 1898 C CA . GLY A 1 249 ? 14.439 10.160 -5.163 1.00 93.31 249 GLY A CA 1
ATOM 1899 C C . GLY A 1 249 ? 13.469 9.529 -4.159 1.00 93.31 249 GLY A C 1
ATOM 1900 O O . GLY A 1 249 ? 12.457 8.941 -4.532 1.00 93.31 249 GLY A O 1
ATOM 1901 N N . LEU A 1 250 ? 13.745 9.703 -2.860 1.00 93.88 250 LEU A N 1
ATOM 1902 C CA . LEU A 1 250 ? 12.869 9.219 -1.779 1.00 93.88 250 LEU A CA 1
ATOM 1903 C C . LEU A 1 250 ? 11.505 9.930 -1.769 1.00 93.88 250 LEU A C 1
ATOM 1905 O O . LEU A 1 250 ? 10.490 9.323 -1.438 1.00 93.88 250 LEU A O 1
ATOM 1909 N N . ALA A 1 251 ? 11.458 11.191 -2.208 1.00 94.62 251 ALA A N 1
ATOM 1910 C CA . ALA A 1 251 ? 10.227 11.942 -2.455 1.00 94.62 251 ALA A CA 1
ATOM 1911 C C . ALA A 1 251 ? 9.590 11.552 -3.808 1.00 94.62 251 ALA A C 1
ATOM 1913 O O . ALA A 1 251 ? 9.354 12.394 -4.672 1.00 94.62 251 ALA A O 1
ATOM 1914 N N . ALA A 1 252 ? 9.336 10.253 -3.997 1.00 96.31 252 ALA A N 1
ATOM 1915 C CA . ALA A 1 252 ? 8.898 9.683 -5.271 1.00 96.31 252 ALA A CA 1
ATOM 1916 C C . ALA A 1 252 ? 7.478 10.100 -5.689 1.00 96.31 252 ALA A C 1
ATOM 1918 O O . ALA A 1 252 ? 7.162 10.085 -6.880 1.00 96.31 252 ALA A O 1
ATOM 1919 N N . PHE A 1 253 ? 6.620 10.470 -4.733 1.00 98.19 253 PHE A N 1
ATOM 1920 C CA . PHE A 1 253 ? 5.213 10.791 -4.974 1.00 98.19 253 PHE A CA 1
ATOM 1921 C C . PHE A 1 253 ? 4.851 12.209 -4.540 1.00 98.19 253 PHE A C 1
ATOM 1923 O O . PHE A 1 253 ? 5.316 12.710 -3.519 1.00 98.19 253 PHE A O 1
ATOM 1930 N N . SER A 1 254 ? 3.946 12.826 -5.298 1.00 97.50 254 SER A N 1
ATOM 1931 C CA . SER A 1 254 ? 3.382 14.145 -5.011 1.00 97.50 254 SER A CA 1
ATOM 1932 C C . SER A 1 254 ? 1.890 14.185 -5.345 1.00 97.50 254 SER A C 1
ATOM 1934 O O . SER A 1 254 ? 1.366 13.302 -6.021 1.00 97.50 254 SER A O 1
ATOM 1936 N N . SER A 1 255 ? 1.192 15.216 -4.870 1.00 97.75 255 SER A N 1
ATOM 1937 C CA . SER A 1 255 ? -0.216 15.491 -5.173 1.00 97.75 255 SER A CA 1
ATOM 1938 C C . SER A 1 255 ? -0.361 16.952 -5.627 1.00 97.75 255 SER A C 1
ATOM 1940 O O . SER A 1 255 ? -0.716 17.821 -4.832 1.00 97.75 255 SER A O 1
ATOM 1942 N N . PRO A 1 256 ? -0.070 17.265 -6.905 1.00 96.25 256 PRO A N 1
ATOM 1943 C CA . PRO A 1 256 ? 0.079 18.650 -7.367 1.00 96.25 256 PRO A CA 1
ATOM 1944 C C . PRO A 1 256 ? -1.178 19.513 -7.207 1.00 96.25 256 PRO A C 1
ATOM 1946 O O . PRO A 1 256 ? -1.089 20.718 -7.004 1.00 96.25 256 PRO A O 1
ATOM 1949 N N . ASN A 1 257 ? -2.358 18.891 -7.297 1.00 97.00 257 ASN A N 1
ATOM 1950 C CA . ASN A 1 257 ? -3.651 19.581 -7.348 1.00 97.00 257 ASN A CA 1
ATOM 1951 C C . ASN A 1 257 ? -4.526 19.323 -6.110 1.00 97.00 257 ASN A C 1
ATOM 1953 O O . ASN A 1 257 ? -5.735 19.560 -6.149 1.00 97.00 257 ASN A O 1
ATOM 1957 N N . HIS A 1 258 ? -3.961 18.762 -5.039 1.00 97.69 258 HIS A N 1
ATOM 1958 C CA . HIS A 1 258 ? -4.676 18.527 -3.786 1.00 97.69 258 HIS A CA 1
ATOM 1959 C C . HIS A 1 258 ? -3.678 18.447 -2.623 1.00 97.69 258 HIS A C 1
ATOM 1961 O O . HIS A 1 258 ? -2.694 17.722 -2.752 1.00 97.69 258 HIS A O 1
ATOM 1967 N N . PRO A 1 259 ? -3.912 19.117 -1.482 1.00 97.19 259 PRO A N 1
ATOM 1968 C CA . PRO A 1 259 ? -2.996 19.031 -0.346 1.00 97.19 259 PRO A CA 1
ATOM 1969 C C . PRO A 1 259 ? -2.884 17.589 0.192 1.00 97.19 259 PRO A C 1
ATOM 1971 O O . PRO A 1 259 ? -3.832 16.807 0.031 1.00 97.19 259 PRO A O 1
ATOM 1974 N N . PRO A 1 260 ? -1.767 17.220 0.847 1.00 96.69 260 PRO A N 1
ATOM 1975 C CA . PRO A 1 260 ? -1.688 15.983 1.618 1.00 96.69 260 PRO A CA 1
ATOM 1976 C C . PRO A 1 260 ? -2.838 15.888 2.629 1.00 96.69 260 PRO A C 1
ATOM 1978 O O . PRO A 1 260 ? -3.261 16.889 3.206 1.00 96.69 260 PRO A O 1
ATOM 1981 N N . LEU A 1 261 ? -3.349 14.677 2.837 1.00 96.19 261 LEU A N 1
ATOM 1982 C CA . LEU A 1 261 ? -4.352 14.371 3.858 1.00 96.19 261 LEU A CA 1
ATOM 1983 C C . LEU A 1 261 ? -3.767 14.497 5.269 1.00 96.19 261 LEU A C 1
ATOM 1985 O O . LEU A 1 261 ? -4.477 14.869 6.199 1.00 96.19 261 LEU A O 1
ATOM 1989 N N . ALA A 1 262 ? -2.483 14.171 5.414 1.00 94.94 262 ALA A N 1
ATOM 1990 C CA . ALA A 1 262 ? -1.709 14.327 6.636 1.00 94.94 262 ALA A CA 1
ATOM 1991 C C . ALA A 1 262 ? -0.209 14.381 6.311 1.00 94.94 262 ALA A C 1
ATOM 1993 O O . ALA A 1 262 ? 0.218 13.915 5.251 1.00 94.94 262 ALA A O 1
ATOM 1994 N N . THR A 1 263 ? 0.570 14.890 7.262 1.00 94.25 263 THR A N 1
ATOM 1995 C CA . THR A 1 263 ? 2.033 14.816 7.272 1.00 94.25 263 THR A CA 1
ATOM 1996 C C . THR A 1 263 ? 2.468 14.182 8.588 1.00 94.25 263 THR A C 1
ATOM 1998 O O . THR A 1 263 ? 1.934 14.537 9.638 1.00 94.25 263 THR A O 1
ATOM 2001 N N . VAL A 1 264 ? 3.401 13.235 8.534 1.00 90.50 264 VAL A N 1
ATOM 2002 C CA . VAL A 1 264 ? 3.949 12.531 9.699 1.00 90.50 264 VAL A CA 1
ATOM 2003 C C . VAL A 1 264 ? 5.314 13.125 10.034 1.00 90.50 264 VAL A C 1
ATOM 2005 O O . VAL A 1 264 ? 6.240 13.035 9.234 1.00 90.50 264 VAL A O 1
ATOM 2008 N N . GLY A 1 265 ? 5.447 13.731 11.210 1.00 80.00 265 GLY A N 1
ATOM 2009 C CA . GLY A 1 265 ? 6.666 14.407 11.656 1.00 80.00 265 GLY A CA 1
ATOM 2010 C C . GLY A 1 265 ? 6.614 14.782 13.123 1.00 80.00 265 GLY A C 1
ATOM 2011 O O . GLY A 1 265 ? 5.513 14.682 13.712 1.00 80.00 265 GLY A O 1
#

Secondary structure (DSSP, 8-state):
----PPPP-HHHHHHHHHHHHHHHHHHHTTTTS------------------------------SS-----PPEEEE--SS-S-EEEEEEEESGGGEEEETTEEEE-SSTTHHHHHHHH-GGGGSTTSPEEEEEEEEEEEPGGG--HHHHHHHHHHHHHSTTT-SEEEEE--TTTHHHHHHHHHHHSTT--S-EEEE--SS-TTSSS-SHHHHHHHHHHHHHH----SEEEEETTEEEEGGG-EE--SSSS--EE-TTS--SEE--

Foldseek 3Di:
DDDDDDDQDLVVQVVLLVVLVVVVVVVVVVVPDDDDDDDDDDDDDDDDDDDPDDDDDDDDDPLPFPQLPDDWAWLDDAPDFLWEEEEEEQDAQQQWDQDPNDTDHDPDPCPVSVVLSVDVLCHDNLFGTYTYRYDVPRDDQVPDDDSNLSSVLVVCSVCVPVGQFYEYEGHDPCQLVSLQSSQSSRPPQQFEYEYEYWLHYPPDPDTQSVVRVRVRRSCRGDPRPRGRWYGFDQFTGHSNQKDQPDNRDSPRIDRPPDGTPGGHD

pLDDT: mean 79.06, std 26.17, range [24.7, 98.81]

InterPro domains:
  IPR006034 Asparaginase/glutaminase-like [PIRSF001220] (84-264)
  IPR006034 Asparaginase/glutaminase-like [PR00139] (85-96)
  IPR006034 Asparaginase/glutaminase-like [PR00139] (164-182)
  IPR006034 Asparaginase/glutaminase-like [PS51732] (83-265)
  IPR006034 Asparaginase/glutaminase-like [PTHR11707] (77-265)
  IPR006034 Asparaginase/glutaminase-like [SM00870] (84-265)
  IPR027474 L-asparaginase, N-terminal [PF00710] (84-264)
  IPR027475 Asparaginase/glutaminase, active site 2 [PS00917] (165-175)
  IPR036152 Asparaginase/glutaminase-like superfamily [SSF53774] (83-264)
  IPR037152 L-asparaginase, N-terminal domain superfamily [G3DSA:3.40.50.1170] (83-265)

Organism: NCBI:txid221442

Sequence (265 aa):
LAVKRPRPARRRMKRAMLCAVLLMHCEALRTSLPHHHCGSTSARGLRCQRMIHASPYSEEREDVHGSHKEDPTPIVTQANPVGRVLLCYTGGTLGMVKEGGSWSPQQKRGGLSALIASMIEFHDDTMPDIHMVEYDPLLDSSNIGPADWCSLANLVGRHYFDYDGFVIVHGTDTMAYTASALSFMLEGLGKPVVLTGSMIPMREPFNDARRNLISSIVLAGSSQSCEVSVFFNDGLLRGNRAVKCDAGGLAAFSSPNHPPLATVG

Radius of gyration: 20.7 Å; chains: 1; bounding box: 63×43×67 Å